Protein AF-A0A7V4FZ27-F1 (afdb_monomer)

Solvent-accessible surface area (backbone atoms only — not comparable to full-atom values): 17231 Å² total; per-residue (Å²): 106,30,67,59,30,55,50,28,47,54,41,48,53,25,54,74,69,66,35,57,71,58,31,54,49,53,51,48,46,44,49,48,61,46,37,53,68,38,50,50,59,62,43,48,68,49,63,71,42,81,90,40,59,72,62,28,51,56,49,53,52,51,50,51,54,52,51,54,51,48,32,56,69,42,27,91,81,41,52,70,64,28,40,61,53,52,71,72,48,92,71,66,92,86,60,66,96,44,67,89,78,42,84,71,75,73,60,51,76,88,47,59,46,67,67,60,52,53,51,47,52,52,53,52,40,43,40,49,44,52,49,48,54,30,59,77,67,67,54,55,84,86,55,45,45,42,35,38,37,32,28,88,50,69,68,60,43,52,49,52,61,74,42,36,71,58,49,33,62,78,54,40,40,65,43,78,46,79,42,65,73,69,82,82,73,92,63,59,66,52,75,49,66,39,81,78,32,39,40,36,41,43,53,79,60,83,77,68,75,62,69,83,71,81,81,77,84,88,85,82,88,81,91,82,87,86,86,86,84,87,90,81,88,81,89,82,85,85,90,80,90,84,84,86,82,84,87,78,86,82,87,81,85,90,82,91,84,90,86,85,87,92,86,81,82,90,79,82,89,83,92,132

Sequence (272 aa):
LSRIQRIAEEMKCALEDFKIAEAAQLVYHFIWNEICDWYIELAKVRLQDPAKAAERWKIQGCLVTALEAAMRFLHPFMPFLTEELWQKLPKPDGAPQSIMITLYPIPDSRYLDDASETSMALVQKVITTIRMLRTEKNVPSIQRPRVILNVTDDYKKTILEGYRSLVVEQAKLGDLVVRRTGEASKEVYVSGLAGDVEVVLILQSPADVGAERTGQGPRVSGQETVQPSVSGARSCSGSGQGPLPSDRAGNGLAEIGTGDQAAGMTMAQLSA

Mean predicted aligned error: 14.31 Å

Structure (mmCIF, N/CA/C/O backbone):
data_AF-A0A7V4FZ27-F1
#
_entry.id   AF-A0A7V4FZ27-F1
#
loop_
_atom_site.group_PDB
_atom_site.id
_atom_site.type_symbol
_atom_site.label_atom_id
_atom_site.label_alt_id
_atom_site.label_comp_id
_atom_site.label_asym_id
_atom_site.label_entity_id
_atom_site.label_seq_id
_atom_site.pdbx_PDB_ins_code
_atom_site.Cartn_x
_atom_site.Cartn_y
_atom_site.Cartn_z
_atom_site.occupancy
_atom_site.B_iso_or_equiv
_atom_site.auth_seq_id
_atom_site.auth_comp_id
_atom_site.auth_asym_id
_atom_site.auth_atom_id
_atom_site.pdbx_PDB_model_num
ATOM 1 N N . LEU A 1 1 ? 3.441 -7.513 -2.506 1.00 94.19 1 LEU A N 1
ATOM 2 C CA . LEU A 1 1 ? 3.917 -8.539 -3.463 1.00 94.19 1 LEU A CA 1
ATOM 3 C C . LEU A 1 1 ? 2.968 -8.661 -4.648 1.00 94.19 1 LEU A C 1
ATOM 5 O O . LEU A 1 1 ? 3.432 -8.392 -5.743 1.00 94.19 1 LEU A O 1
ATOM 9 N N . SER A 1 2 ? 1.673 -8.939 -4.446 1.00 97.31 2 SER A N 1
ATOM 10 C CA . SER A 1 2 ? 0.677 -8.950 -5.540 1.00 97.31 2 SER A CA 1
ATOM 11 C C . SER A 1 2 ? 0.675 -7.667 -6.379 1.00 97.31 2 SER A C 1
ATOM 13 O O . SER A 1 2 ? 0.897 -7.718 -7.585 1.00 97.31 2 SER A O 1
ATOM 15 N N . ARG A 1 3 ? 0.623 -6.498 -5.725 1.00 96.94 3 ARG A N 1
ATOM 16 C CA . ARG A 1 3 ? 0.720 -5.191 -6.398 1.00 96.94 3 ARG A CA 1
ATOM 17 C C . ARG A 1 3 ? 1.959 -5.001 -7.281 1.00 96.94 3 ARG A C 1
ATOM 19 O O . ARG A 1 3 ? 1.838 -4.385 -8.327 1.00 96.94 3 ARG A O 1
ATOM 26 N N . ILE A 1 4 ? 3.113 -5.585 -6.921 1.00 97.56 4 ILE A N 1
ATOM 27 C CA . ILE A 1 4 ? 4.334 -5.548 -7.757 1.00 97.56 4 ILE A CA 1
ATOM 28 C C . ILE A 1 4 ? 4.086 -6.262 -9.091 1.00 97.56 4 ILE A C 1
ATOM 30 O O . ILE A 1 4 ? 4.567 -5.811 -10.122 1.00 97.56 4 ILE A O 1
ATOM 34 N N . GLN A 1 5 ? 3.334 -7.366 -9.075 1.00 97.94 5 GLN A N 1
ATOM 35 C CA . GLN A 1 5 ? 3.019 -8.120 -10.289 1.00 97.94 5 GLN A CA 1
ATOM 36 C C . GLN A 1 5 ? 2.032 -7.358 -11.173 1.00 97.94 5 GLN A C 1
ATOM 38 O O . GLN A 1 5 ? 2.201 -7.334 -12.386 1.00 97.94 5 GLN A O 1
ATOM 43 N N . ARG A 1 6 ? 1.034 -6.702 -10.559 1.00 97.44 6 ARG A N 1
ATOM 44 C CA . ARG A 1 6 ? 0.068 -5.846 -11.262 1.00 97.44 6 ARG A CA 1
ATOM 45 C C . ARG A 1 6 ? 0.774 -4.701 -11.987 1.00 97.44 6 ARG A C 1
ATOM 47 O O . ARG A 1 6 ? 0.642 -4.595 -13.201 1.00 97.44 6 ARG A O 1
ATOM 54 N N . ILE A 1 7 ? 1.617 -3.940 -11.280 1.00 97.44 7 ILE A N 1
ATOM 55 C CA . ILE A 1 7 ? 2.382 -2.871 -11.930 1.00 97.44 7 ILE A CA 1
ATOM 56 C C . ILE A 1 7 ? 3.400 -3.409 -12.941 1.00 97.44 7 ILE A C 1
ATOM 58 O O . ILE A 1 7 ? 3.613 -2.770 -13.961 1.00 97.44 7 ILE A O 1
ATOM 62 N N . ALA A 1 8 ? 4.021 -4.571 -12.714 1.00 97.75 8 ALA A N 1
ATOM 63 C CA . ALA A 1 8 ? 4.939 -5.148 -13.696 1.00 97.75 8 ALA A CA 1
ATOM 64 C C . ALA A 1 8 ? 4.250 -5.387 -15.050 1.00 97.75 8 ALA A C 1
ATOM 66 O O . ALA A 1 8 ? 4.846 -5.103 -16.087 1.00 97.75 8 ALA A O 1
ATOM 67 N N . GLU A 1 9 ? 3.003 -5.866 -15.041 1.00 97.69 9 GLU A N 1
ATOM 68 C CA . GLU A 1 9 ? 2.221 -6.081 -16.264 1.00 97.69 9 GLU A CA 1
ATOM 69 C C . GLU A 1 9 ? 1.826 -4.741 -16.900 1.00 97.69 9 GLU A C 1
ATOM 71 O O . GLU A 1 9 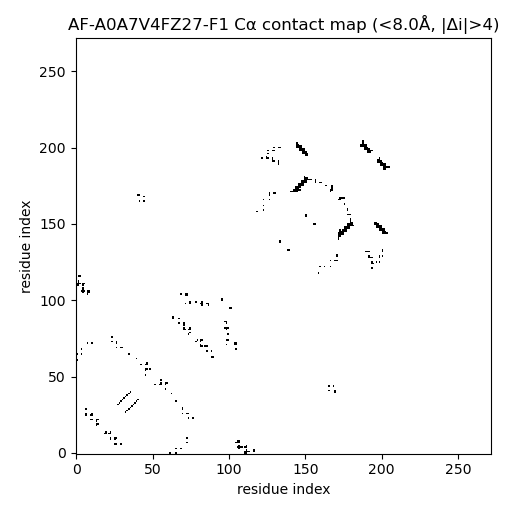? 2.061 -4.534 -18.087 1.00 97.69 9 GLU A O 1
ATOM 76 N N . GLU A 1 10 ? 1.315 -3.794 -16.107 1.00 97.56 10 GLU A N 1
ATOM 77 C CA . GLU A 1 10 ? 0.926 -2.459 -16.587 1.00 97.56 10 GLU A CA 1
ATOM 78 C C . GLU A 1 10 ? 2.119 -1.700 -17.204 1.00 97.56 10 GLU A C 1
ATOM 80 O O . GLU A 1 10 ? 2.015 -1.141 -18.297 1.00 97.56 10 GLU A O 1
ATOM 85 N N . MET A 1 11 ? 3.284 -1.742 -16.547 1.00 97.56 11 MET A N 1
ATOM 86 C CA . MET A 1 11 ? 4.535 -1.157 -17.039 1.00 97.56 11 MET A CA 1
ATOM 87 C C . MET A 1 11 ? 5.000 -1.822 -18.328 1.00 97.56 11 MET A C 1
ATOM 89 O O . MET A 1 11 ? 5.412 -1.126 -19.254 1.00 97.56 11 MET A O 1
ATOM 93 N N . LYS A 1 12 ? 4.941 -3.157 -18.399 1.00 95.94 12 LYS A N 1
ATOM 94 C CA . LYS A 1 12 ? 5.308 -3.906 -19.601 1.00 95.94 12 LYS A CA 1
ATOM 95 C C . LYS A 1 12 ? 4.448 -3.465 -20.785 1.00 95.94 12 LYS A C 1
ATOM 97 O O . LYS A 1 12 ? 5.011 -3.053 -21.793 1.00 95.94 12 LYS A O 1
ATOM 102 N N . CYS A 1 13 ? 3.121 -3.471 -20.644 1.00 97.06 13 CYS A N 1
ATOM 103 C CA . CYS A 1 13 ? 2.213 -3.043 -21.709 1.00 97.06 13 CYS A CA 1
ATOM 104 C C . CYS A 1 13 ? 2.468 -1.589 -22.132 1.00 97.06 13 CYS A C 1
ATOM 106 O O . CYS A 1 13 ? 2.585 -1.303 -23.321 1.00 97.06 13 CYS A O 1
ATOM 108 N N . ALA A 1 14 ? 2.609 -0.666 -21.174 1.00 97.50 14 ALA A N 1
ATOM 109 C CA . ALA A 1 14 ? 2.857 0.741 -21.483 1.00 97.50 14 ALA A CA 1
ATOM 110 C C . ALA A 1 14 ? 4.191 0.955 -22.221 1.00 97.50 14 ALA A C 1
ATOM 112 O O . ALA A 1 14 ? 4.261 1.768 -23.143 1.00 97.50 14 ALA A O 1
ATOM 113 N N . LEU A 1 15 ? 5.248 0.231 -21.844 1.00 96.12 15 LEU A N 1
ATOM 114 C CA . LEU A 1 15 ? 6.554 0.323 -22.501 1.00 96.12 15 LEU A CA 1
ATOM 115 C C . LEU A 1 15 ? 6.562 -0.339 -23.887 1.00 96.12 15 LEU A C 1
ATOM 117 O O . LEU A 1 15 ? 7.150 0.228 -24.806 1.00 96.12 15 LEU A O 1
ATOM 121 N N . GLU A 1 16 ? 5.894 -1.484 -24.057 1.00 96.56 16 GLU A N 1
ATOM 122 C CA . GLU A 1 16 ? 5.729 -2.160 -25.357 1.00 96.56 16 GLU A CA 1
ATOM 123 C C . GLU A 1 16 ? 4.933 -1.297 -26.352 1.00 96.56 16 GLU A C 1
ATOM 125 O O . GLU A 1 16 ? 5.277 -1.238 -27.532 1.00 96.56 16 GLU A O 1
ATOM 130 N N . ASP A 1 17 ? 3.944 -0.544 -25.863 1.00 97.94 17 ASP A N 1
ATOM 131 C CA . ASP A 1 17 ? 3.147 0.406 -26.649 1.00 97.94 17 ASP A CA 1
ATOM 132 C C . ASP A 1 17 ? 3.831 1.777 -26.851 1.00 97.94 17 ASP A C 1
ATOM 134 O O . ASP A 1 17 ? 3.220 2.705 -27.387 1.00 97.94 17 ASP A O 1
ATOM 138 N N . PHE A 1 18 ? 5.079 1.952 -26.399 1.00 97.50 18 PHE A N 1
ATOM 139 C CA . PHE A 1 18 ? 5.811 3.229 -26.415 1.00 97.50 18 PHE A CA 1
ATOM 140 C C . PHE A 1 18 ? 5.116 4.384 -25.659 1.00 97.50 18 PHE A C 1
ATOM 142 O O . PHE A 1 18 ? 5.409 5.563 -25.882 1.00 97.50 18 PHE A O 1
ATOM 149 N N . LYS A 1 19 ? 4.231 4.080 -24.704 1.00 98.00 19 LYS A N 1
ATOM 150 C CA . LYS A 1 19 ? 3.536 5.053 -23.843 1.00 98.00 19 LYS A CA 1
ATOM 151 C C . LYS A 1 19 ? 4.401 5.435 -22.637 1.00 98.00 19 LYS A C 1
ATOM 153 O O . LYS A 1 19 ? 4.052 5.218 -21.480 1.00 98.00 19 LYS A O 1
ATOM 158 N N . ILE A 1 20 ? 5.550 6.055 -22.908 1.00 96.94 20 ILE A N 1
ATOM 159 C CA . ILE A 1 20 ? 6.581 6.372 -21.899 1.00 96.94 20 ILE A CA 1
ATOM 160 C C . ILE A 1 20 ? 6.050 7.273 -20.771 1.00 96.94 20 ILE A C 1
ATOM 162 O O . ILE A 1 20 ? 6.398 7.082 -19.607 1.00 96.94 20 ILE A O 1
ATOM 166 N N . ALA A 1 21 ? 5.183 8.238 -21.096 1.00 97.62 21 ALA A N 1
ATOM 167 C CA . ALA A 1 21 ? 4.579 9.126 -20.101 1.00 97.62 21 ALA A CA 1
ATOM 168 C C . ALA A 1 21 ? 3.634 8.380 -19.144 1.00 97.62 21 ALA A C 1
ATOM 170 O O . ALA A 1 21 ? 3.628 8.664 -17.949 1.00 97.62 21 ALA A O 1
ATOM 171 N N . GLU A 1 22 ? 2.868 7.412 -19.652 1.00 97.88 22 GLU A N 1
ATOM 172 C CA . GLU A 1 22 ? 1.983 6.573 -18.839 1.00 97.88 22 GLU A CA 1
ATOM 173 C C . GLU A 1 22 ? 2.800 5.666 -17.918 1.00 97.88 22 GLU A C 1
ATOM 175 O O . GLU A 1 22 ? 2.571 5.658 -16.712 1.00 97.88 22 GLU A O 1
ATOM 180 N N . ALA A 1 23 ? 3.834 5.007 -18.451 1.00 98.00 23 ALA A N 1
ATOM 181 C CA . ALA A 1 23 ? 4.758 4.199 -17.657 1.00 98.00 23 ALA A CA 1
ATOM 182 C C . ALA A 1 23 ? 5.420 5.012 -16.523 1.00 98.00 23 ALA A C 1
ATOM 184 O O . ALA A 1 23 ? 5.499 4.551 -15.385 1.00 98.00 23 ALA A O 1
ATOM 185 N N . ALA A 1 24 ? 5.836 6.254 -16.795 1.00 97.25 24 ALA A N 1
ATOM 186 C CA . ALA A 1 24 ? 6.390 7.139 -15.770 1.00 97.25 24 ALA A CA 1
ATOM 187 C C . ALA A 1 24 ? 5.372 7.467 -14.657 1.00 97.25 24 ALA A C 1
ATOM 189 O O . ALA A 1 24 ? 5.735 7.501 -13.480 1.00 97.25 24 ALA A O 1
ATOM 190 N N . GLN A 1 25 ? 4.099 7.680 -15.008 1.00 97.75 25 GLN A N 1
ATOM 191 C CA . GLN A 1 25 ? 3.040 7.926 -14.024 1.00 97.75 25 GLN A CA 1
ATOM 192 C C . GLN A 1 25 ? 2.706 6.675 -13.207 1.00 97.75 25 GLN A C 1
ATOM 194 O O . GLN A 1 25 ? 2.544 6.772 -11.992 1.00 97.75 25 GLN A O 1
ATOM 199 N N . LEU A 1 26 ? 2.666 5.496 -13.834 1.00 97.94 26 LEU A N 1
ATOM 200 C CA . LEU A 1 26 ? 2.424 4.225 -13.147 1.00 97.94 26 LEU A CA 1
ATOM 201 C C . LEU A 1 26 ? 3.461 3.977 -12.044 1.00 97.94 26 LEU A C 1
ATOM 203 O O . LEU A 1 26 ? 3.100 3.764 -10.884 1.00 97.94 26 LEU A O 1
ATOM 207 N N . VAL A 1 27 ? 4.756 4.076 -12.371 1.00 97.50 27 VAL A N 1
ATOM 208 C CA . VAL A 1 27 ? 5.821 3.885 -11.372 1.00 97.50 27 VAL A CA 1
ATOM 209 C C . VAL A 1 27 ? 5.811 4.974 -10.298 1.00 97.50 27 VAL A C 1
ATOM 211 O O . VAL A 1 27 ? 6.048 4.672 -9.126 1.00 97.50 27 VAL A O 1
ATOM 214 N N . TYR A 1 28 ? 5.481 6.219 -10.656 1.00 97.00 28 TYR A N 1
ATOM 215 C CA . TYR A 1 28 ? 5.324 7.304 -9.688 1.00 97.00 28 TYR A CA 1
ATOM 216 C C . TYR A 1 28 ? 4.215 6.995 -8.672 1.00 97.00 28 TYR A C 1
ATOM 218 O O . TYR A 1 28 ? 4.462 7.035 -7.464 1.00 97.00 28 TYR A O 1
ATOM 226 N N . HIS A 1 29 ? 3.024 6.622 -9.148 1.00 97.38 29 HIS A N 1
ATOM 227 C CA . HIS A 1 29 ? 1.892 6.267 -8.294 1.00 97.38 29 HIS A CA 1
ATOM 228 C C . HIS A 1 29 ? 2.200 5.067 -7.402 1.00 97.38 29 HIS A C 1
ATOM 230 O O . HIS A 1 29 ? 1.892 5.086 -6.212 1.00 97.38 29 HIS A O 1
ATOM 236 N N . PHE A 1 30 ? 2.872 4.047 -7.926 1.00 97.62 30 PHE A N 1
ATOM 237 C CA . PHE A 1 30 ? 3.246 2.890 -7.123 1.00 97.62 30 PHE A CA 1
ATOM 238 C C . PHE A 1 30 ? 4.244 3.229 -6.012 1.00 97.62 30 PHE A C 1
ATOM 240 O O . PHE A 1 30 ? 4.049 2.833 -4.862 1.00 97.62 30 PHE A O 1
ATOM 247 N N . ILE A 1 31 ? 5.291 4.002 -6.312 1.00 97.06 31 ILE A N 1
ATOM 248 C CA . ILE A 1 31 ? 6.267 4.404 -5.292 1.00 97.06 31 ILE A CA 1
ATOM 249 C C . ILE A 1 31 ? 5.600 5.290 -4.242 1.00 97.06 31 ILE A C 1
ATOM 251 O O . ILE A 1 31 ? 5.728 5.034 -3.045 1.00 97.06 31 ILE A O 1
ATOM 255 N N . TRP A 1 32 ? 4.886 6.326 -4.672 1.00 96.00 32 TRP A N 1
ATOM 256 C CA . TRP A 1 32 ? 4.369 7.326 -3.750 1.00 96.00 32 TRP A CA 1
ATOM 257 C C . TRP A 1 32 ? 3.120 6.839 -3.016 1.00 96.00 32 TRP A C 1
ATOM 259 O O . TRP A 1 32 ? 3.091 6.796 -1.787 1.00 96.00 32 TRP A O 1
ATOM 269 N N . ASN A 1 33 ? 2.103 6.415 -3.763 1.00 95.12 33 ASN A N 1
ATOM 270 C CA . ASN A 1 33 ? 0.793 6.112 -3.204 1.00 95.12 33 ASN A CA 1
ATOM 271 C C . ASN A 1 33 ? 0.682 4.693 -2.658 1.00 95.12 33 ASN A C 1
ATOM 273 O O . ASN A 1 33 ? -0.099 4.487 -1.739 1.00 95.12 33 ASN A O 1
ATOM 277 N N . GLU A 1 34 ? 1.430 3.712 -3.167 1.00 95.44 34 GLU A N 1
ATOM 278 C CA . GLU A 1 34 ? 1.346 2.341 -2.644 1.00 95.44 34 GLU A CA 1
ATOM 279 C C . GLU A 1 34 ? 2.462 2.028 -1.639 1.00 95.44 34 GLU A C 1
ATOM 281 O O . GLU A 1 34 ? 2.185 1.536 -0.538 1.00 95.44 34 GLU A O 1
ATOM 286 N N . ILE A 1 35 ? 3.722 2.325 -1.977 1.00 95.75 35 ILE A N 1
ATOM 287 C CA . ILE A 1 35 ? 4.858 2.022 -1.097 1.00 95.75 35 ILE A CA 1
ATOM 288 C C . ILE A 1 35 ? 4.959 3.034 0.049 1.00 95.75 35 ILE A C 1
ATOM 290 O O . ILE A 1 35 ? 4.937 2.624 1.212 1.00 95.75 35 ILE A O 1
ATOM 294 N N . CYS A 1 36 ? 5.094 4.327 -0.250 1.00 94.25 36 CYS A N 1
ATOM 295 C CA . CYS A 1 36 ? 5.365 5.345 0.767 1.00 94.25 36 CYS A CA 1
ATOM 296 C C . CYS A 1 36 ? 4.151 5.615 1.663 1.00 94.25 36 CYS A C 1
ATOM 298 O O . CYS A 1 36 ? 4.265 5.468 2.880 1.00 94.25 36 CYS A O 1
ATOM 300 N N . ASP A 1 37 ? 2.998 5.953 1.077 1.00 92.94 37 ASP A N 1
ATOM 301 C CA . ASP A 1 37 ? 1.796 6.336 1.836 1.00 92.94 37 ASP A CA 1
ATOM 302 C C . ASP A 1 37 ? 1.221 5.178 2.669 1.00 92.94 37 ASP A C 1
ATOM 304 O O . ASP A 1 37 ? 0.721 5.388 3.779 1.00 92.94 37 ASP A O 1
ATOM 308 N N . TRP A 1 38 ? 1.291 3.949 2.147 1.00 93.50 38 TRP A N 1
ATOM 309 C CA . TRP A 1 38 ? 0.714 2.775 2.799 1.00 93.50 38 TRP A CA 1
ATOM 310 C C . TRP A 1 38 ? 1.771 1.797 3.282 1.00 93.50 38 TRP A C 1
ATOM 312 O O . TRP A 1 38 ? 1.912 1.607 4.487 1.00 93.50 38 TRP A O 1
ATOM 322 N N . TYR A 1 39 ? 2.500 1.132 2.388 1.00 92.88 39 TYR A N 1
ATOM 323 C CA . TYR A 1 39 ? 3.265 -0.052 2.778 1.00 92.88 39 TYR A CA 1
ATOM 324 C C . TYR A 1 39 ? 4.319 0.225 3.864 1.00 92.88 39 TYR A C 1
ATOM 326 O O . TYR A 1 39 ? 4.409 -0.530 4.836 1.00 92.88 39 TYR A O 1
ATOM 334 N N . ILE A 1 40 ? 5.066 1.329 3.755 1.00 92.69 40 ILE A N 1
ATOM 335 C CA . ILE A 1 40 ? 6.053 1.748 4.759 1.00 92.69 40 ILE A CA 1
ATOM 336 C C . ILE A 1 40 ? 5.369 2.122 6.077 1.00 92.69 40 ILE A C 1
ATOM 338 O O . ILE A 1 40 ? 5.803 1.662 7.135 1.00 92.69 40 ILE A O 1
ATOM 342 N N . GLU A 1 41 ? 4.291 2.907 6.042 1.00 89.75 41 GLU A N 1
ATOM 343 C CA . GLU A 1 41 ? 3.557 3.289 7.256 1.00 89.75 41 GLU A CA 1
ATOM 344 C C . GLU A 1 41 ? 2.989 2.069 7.991 1.00 89.75 41 GLU A C 1
ATOM 346 O O . GLU A 1 41 ? 3.090 1.974 9.217 1.00 89.75 41 GLU A O 1
ATOM 351 N N . LEU A 1 42 ? 2.462 1.090 7.252 1.00 87.56 42 LEU A N 1
ATOM 352 C CA . LEU A 1 42 ? 1.988 -0.178 7.806 1.00 87.56 42 LEU A CA 1
ATOM 353 C C . LEU A 1 42 ? 3.138 -1.020 8.376 1.00 87.56 42 LEU A C 1
ATOM 355 O O . LEU A 1 42 ? 2.987 -1.656 9.423 1.00 87.56 42 LEU A O 1
ATOM 359 N N . ALA A 1 43 ? 4.296 -1.015 7.714 1.00 88.94 43 ALA A N 1
ATOM 360 C CA . ALA A 1 43 ? 5.470 -1.751 8.156 1.00 88.94 43 ALA A CA 1
ATOM 361 C C . ALA A 1 43 ? 6.053 -1.201 9.466 1.00 88.94 43 ALA A C 1
ATOM 363 O O . ALA A 1 43 ? 6.482 -1.998 10.303 1.00 88.94 43 ALA A O 1
ATOM 364 N N . LYS A 1 44 ? 6.031 0.123 9.693 1.00 86.75 44 LYS A N 1
ATOM 365 C CA . LYS A 1 44 ? 6.591 0.763 10.904 1.00 86.75 44 LYS A CA 1
ATOM 366 C C . LYS A 1 44 ? 6.096 0.123 12.200 1.00 86.75 44 LYS A C 1
ATOM 368 O O . LYS A 1 44 ? 6.915 -0.184 13.064 1.00 86.75 44 LYS A O 1
ATOM 373 N N . VAL A 1 45 ? 4.791 -0.153 12.295 1.00 81.25 45 VAL A N 1
ATOM 374 C CA . VAL A 1 45 ? 4.156 -0.753 13.485 1.00 81.25 45 VAL A CA 1
ATOM 375 C C . VAL A 1 45 ? 4.831 -2.071 13.869 1.00 81.25 45 VAL A C 1
ATOM 377 O O . VAL A 1 45 ? 5.093 -2.336 15.037 1.00 81.25 45 VAL A O 1
ATOM 380 N N . ARG A 1 46 ? 5.154 -2.900 12.875 1.00 81.75 46 ARG A N 1
ATOM 381 C CA . ARG A 1 46 ? 5.751 -4.222 13.089 1.00 81.75 46 ARG A CA 1
ATOM 382 C C . ARG A 1 46 ? 7.281 -4.180 13.137 1.00 81.75 46 ARG A C 1
ATOM 384 O O . ARG A 1 46 ? 7.895 -5.031 13.773 1.00 81.75 46 ARG A O 1
ATOM 391 N N . LEU A 1 47 ? 7.909 -3.192 12.497 1.00 85.12 47 LEU A N 1
ATOM 392 C CA . LEU A 1 47 ? 9.359 -2.989 12.554 1.00 85.12 47 LEU A CA 1
ATOM 393 C C . LEU A 1 47 ? 9.829 -2.546 13.944 1.00 85.12 47 LEU A C 1
ATOM 395 O O . LEU A 1 47 ? 10.925 -2.927 14.353 1.00 85.12 47 LEU A O 1
ATOM 399 N N . GLN A 1 48 ? 9.002 -1.784 14.662 1.00 82.31 48 GLN A N 1
ATOM 400 C CA . GLN A 1 48 ? 9.327 -1.227 15.975 1.00 82.31 48 GLN A CA 1
ATOM 401 C C . GLN A 1 48 ? 9.140 -2.207 17.142 1.00 82.31 48 GLN A C 1
ATOM 403 O O . GLN A 1 48 ? 9.661 -1.939 18.218 1.00 82.31 48 GLN A O 1
ATOM 408 N N . ASP A 1 49 ? 8.451 -3.338 16.954 1.00 79.12 49 ASP A N 1
ATOM 409 C CA . ASP A 1 49 ? 8.188 -4.300 18.033 1.00 79.12 49 ASP A CA 1
ATOM 410 C C . ASP A 1 49 ? 9.395 -5.238 18.257 1.00 79.12 49 ASP A C 1
ATOM 412 O O . ASP A 1 49 ? 9.631 -6.141 17.440 1.00 79.12 49 ASP A O 1
ATOM 416 N N . PRO A 1 50 ? 10.193 -5.081 19.333 1.00 72.56 50 PRO A N 1
ATOM 417 C CA . PRO A 1 50 ? 11.386 -5.896 19.556 1.00 72.56 50 PRO A CA 1
ATOM 418 C C . PRO A 1 50 ? 11.059 -7.376 19.809 1.00 72.56 50 PRO A C 1
ATOM 420 O O . PRO A 1 50 ? 11.880 -8.232 19.476 1.00 72.56 50 PRO A O 1
ATOM 423 N N . ALA A 1 51 ? 9.857 -7.705 20.296 1.00 76.94 51 ALA A N 1
ATOM 424 C CA . ALA A 1 51 ? 9.467 -9.072 20.641 1.00 76.94 51 ALA A CA 1
ATOM 425 C C . ALA A 1 51 ? 9.198 -9.958 19.410 1.00 76.94 51 ALA A C 1
ATOM 427 O O . ALA A 1 51 ? 9.169 -11.184 19.514 1.00 76.94 51 ALA A O 1
ATOM 428 N N . LYS A 1 52 ? 9.038 -9.358 18.223 1.00 81.00 52 LYS A N 1
ATOM 429 C CA . LYS A 1 52 ? 8.606 -10.050 16.999 1.00 81.00 52 LYS A CA 1
ATOM 430 C C . LYS A 1 52 ? 9.684 -10.132 15.921 1.00 81.00 52 LYS A C 1
ATOM 432 O O . LYS A 1 52 ? 9.465 -9.767 14.766 1.00 81.00 52 LYS A O 1
ATOM 437 N N . ALA A 1 53 ? 10.860 -10.648 16.277 1.00 84.56 53 ALA A N 1
ATOM 438 C CA . ALA A 1 53 ? 11.998 -10.748 15.356 1.00 84.56 53 ALA A CA 1
ATOM 439 C C . ALA A 1 53 ? 11.668 -11.478 14.035 1.00 84.56 53 ALA A C 1
ATOM 441 O O . ALA A 1 53 ? 12.059 -11.016 12.964 1.00 84.56 53 ALA A O 1
ATOM 442 N N . ALA A 1 54 ? 10.891 -12.566 14.086 1.00 86.75 54 ALA A N 1
ATOM 443 C CA . ALA A 1 54 ? 10.500 -13.316 12.891 1.00 86.75 54 ALA A CA 1
ATOM 444 C C . ALA A 1 54 ? 9.538 -12.538 11.970 1.00 86.75 54 ALA A C 1
ATOM 446 O O . ALA A 1 54 ? 9.659 -12.608 10.748 1.00 86.75 54 ALA A O 1
ATOM 447 N N . GLU A 1 55 ? 8.586 -11.782 12.528 1.00 85.88 55 GLU A N 1
ATOM 448 C CA . GLU A 1 55 ? 7.689 -10.935 11.727 1.00 85.88 55 GLU A CA 1
ATOM 449 C C . GLU A 1 55 ? 8.451 -9.757 11.113 1.00 85.88 55 GLU A C 1
ATOM 451 O O . GLU A 1 55 ? 8.250 -9.439 9.939 1.00 85.88 55 GLU A O 1
ATOM 456 N N . ARG A 1 56 ? 9.374 -9.161 11.878 1.00 88.25 56 ARG A N 1
ATOM 457 C CA . ARG A 1 56 ? 10.267 -8.094 11.413 1.00 88.25 56 ARG A CA 1
ATOM 458 C C . ARG A 1 56 ? 11.051 -8.531 10.181 1.00 88.25 56 ARG A C 1
ATOM 460 O O . ARG A 1 56 ? 11.024 -7.827 9.176 1.00 88.25 56 ARG A O 1
ATOM 467 N N . TRP A 1 57 ? 11.669 -9.713 10.234 1.00 89.81 57 TRP A N 1
ATOM 468 C CA . TRP A 1 57 ? 12.427 -10.275 9.115 1.00 89.81 57 TRP A CA 1
ATOM 469 C C . TRP A 1 57 ? 11.573 -10.420 7.851 1.00 89.81 57 TRP A C 1
ATOM 471 O O . TRP A 1 57 ? 11.973 -9.977 6.776 1.00 89.81 57 TRP A O 1
ATOM 481 N N . LYS A 1 58 ? 10.359 -10.976 7.975 1.00 91.44 58 LYS A N 1
ATOM 482 C CA . LYS A 1 58 ? 9.435 -11.138 6.837 1.00 91.44 58 LYS A CA 1
ATOM 483 C C . LYS A 1 58 ? 9.102 -9.801 6.173 1.00 91.44 58 LYS A C 1
ATOM 485 O O . LYS A 1 58 ? 9.061 -9.711 4.949 1.00 91.44 58 LYS A O 1
ATOM 490 N N . ILE A 1 59 ? 8.876 -8.764 6.975 1.00 91.81 59 ILE A N 1
ATOM 491 C CA . ILE A 1 59 ? 8.494 -7.434 6.487 1.00 91.81 59 ILE A CA 1
ATOM 492 C C . ILE A 1 59 ? 9.679 -6.709 5.873 1.00 91.81 59 ILE A C 1
ATOM 494 O O . ILE A 1 59 ? 9.520 -6.093 4.827 1.00 91.81 59 ILE A O 1
ATOM 498 N N . GLN A 1 60 ? 10.861 -6.813 6.480 1.00 92.12 60 GLN A N 1
ATOM 499 C CA . GLN A 1 60 ? 12.095 -6.292 5.897 1.00 92.12 60 GLN A CA 1
ATOM 500 C C . GLN A 1 60 ? 12.367 -6.940 4.541 1.00 92.12 60 GLN A C 1
ATOM 502 O O . GLN A 1 60 ? 12.617 -6.223 3.579 1.00 92.12 60 GLN A O 1
ATOM 507 N N . GLY A 1 61 ? 12.227 -8.266 4.439 1.00 93.56 61 GLY A N 1
ATOM 508 C CA . GLY A 1 61 ? 12.338 -8.976 3.167 1.00 93.56 61 GLY A CA 1
ATOM 509 C C . GLY A 1 61 ? 11.356 -8.439 2.128 1.00 93.56 61 GLY A C 1
ATOM 510 O O . GLY A 1 61 ? 11.769 -8.047 1.043 1.00 93.56 61 GLY A O 1
ATOM 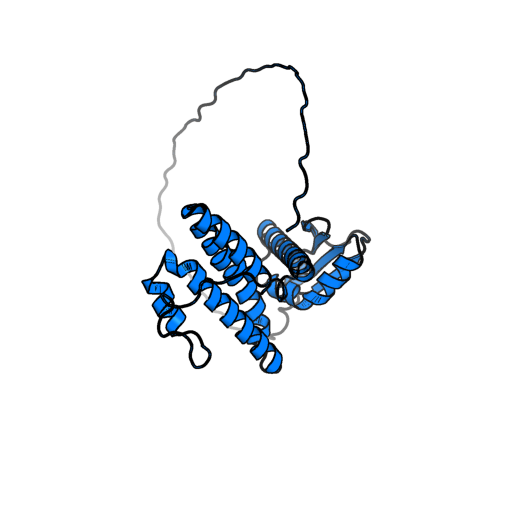511 N N . CYS A 1 62 ? 10.073 -8.318 2.479 1.00 94.12 62 CYS A N 1
ATOM 512 C CA . CYS A 1 62 ? 9.070 -7.792 1.552 1.00 94.12 62 CYS A CA 1
ATOM 513 C C . CYS A 1 62 ? 9.309 -6.319 1.162 1.00 94.12 62 CYS A C 1
ATOM 515 O O . CYS A 1 62 ? 9.074 -5.961 0.010 1.00 94.12 62 CYS A O 1
ATOM 517 N N . LEU A 1 63 ? 9.779 -5.473 2.088 1.00 94.06 63 LEU A N 1
ATOM 518 C CA . LEU A 1 63 ? 10.156 -4.079 1.820 1.00 94.06 63 LEU A CA 1
ATOM 519 C C . LEU A 1 63 ? 11.336 -3.994 0.859 1.00 94.06 63 LEU A C 1
ATOM 521 O O . LEU A 1 63 ? 11.275 -3.233 -0.101 1.00 94.06 63 LEU A O 1
ATOM 525 N N . VAL A 1 64 ? 12.384 -4.786 1.095 1.00 95.00 64 VAL A N 1
ATOM 526 C CA . VAL A 1 64 ? 13.546 -4.851 0.204 1.00 95.00 64 VAL A CA 1
ATOM 527 C C . VAL A 1 64 ? 13.110 -5.322 -1.178 1.00 95.00 64 VAL A C 1
ATOM 529 O O . VAL A 1 64 ? 13.456 -4.673 -2.155 1.00 95.00 64 VAL A O 1
ATOM 532 N N . THR A 1 65 ? 12.284 -6.369 -1.278 1.00 95.19 65 THR A N 1
ATOM 533 C CA . THR A 1 65 ? 11.745 -6.838 -2.565 1.00 95.19 65 THR A CA 1
ATOM 534 C C . THR A 1 65 ? 10.937 -5.758 -3.289 1.00 95.19 65 THR A C 1
ATOM 536 O O . THR A 1 65 ? 11.106 -5.576 -4.491 1.00 95.19 65 THR A O 1
ATOM 539 N N . ALA A 1 66 ? 10.066 -5.031 -2.583 1.00 95.62 66 ALA A N 1
ATOM 540 C CA . ALA A 1 66 ? 9.261 -3.968 -3.186 1.00 95.62 66 ALA A CA 1
ATOM 541 C C . ALA A 1 66 ? 10.115 -2.786 -3.657 1.00 95.62 66 ALA A C 1
ATOM 543 O O . ALA A 1 66 ? 9.916 -2.289 -4.764 1.00 95.62 66 ALA A O 1
ATOM 544 N N . LEU A 1 67 ? 11.079 -2.361 -2.837 1.00 95.69 67 LEU A N 1
ATOM 545 C CA . LEU A 1 67 ? 11.959 -1.242 -3.150 1.00 95.69 67 LEU A CA 1
ATOM 546 C C . LEU A 1 67 ? 12.927 -1.584 -4.288 1.00 95.69 67 LEU A C 1
ATOM 548 O O . LEU A 1 67 ? 13.135 -0.768 -5.177 1.00 95.69 67 LEU A O 1
ATOM 552 N N . GLU A 1 68 ? 13.471 -2.800 -4.303 1.00 96.31 68 GLU A N 1
ATOM 553 C CA . GLU A 1 68 ? 14.332 -3.297 -5.379 1.00 96.31 68 GLU A CA 1
ATOM 554 C C . GLU A 1 68 ? 13.588 -3.312 -6.724 1.00 96.31 68 GLU A C 1
ATOM 556 O O . GLU A 1 68 ? 14.086 -2.755 -7.705 1.00 96.31 68 GLU A O 1
ATOM 561 N N . ALA A 1 69 ? 12.359 -3.844 -6.753 1.00 96.38 69 ALA A N 1
ATOM 562 C CA . ALA A 1 69 ? 11.524 -3.829 -7.951 1.00 96.38 69 ALA A CA 1
ATOM 563 C C . ALA A 1 69 ? 11.190 -2.395 -8.396 1.00 96.38 69 ALA A C 1
ATOM 565 O O . ALA A 1 69 ? 11.299 -2.081 -9.579 1.00 96.38 69 ALA A O 1
ATOM 566 N N . ALA A 1 70 ? 10.855 -1.505 -7.453 1.00 97.19 70 ALA A N 1
ATOM 567 C CA . ALA A 1 70 ? 10.594 -0.094 -7.733 1.00 97.19 70 ALA A CA 1
ATOM 568 C C . ALA A 1 70 ? 11.797 0.620 -8.367 1.00 97.19 70 ALA A C 1
ATOM 570 O O . ALA A 1 70 ? 11.618 1.386 -9.313 1.00 97.19 70 ALA A O 1
ATOM 571 N N . MET A 1 71 ? 13.022 0.348 -7.898 1.00 97.50 71 MET A N 1
ATOM 572 C CA . MET A 1 71 ? 14.232 0.902 -8.517 1.00 97.50 71 MET A CA 1
ATOM 573 C C . MET A 1 71 ? 14.383 0.425 -9.959 1.00 97.50 71 MET A C 1
ATOM 575 O O . MET A 1 71 ? 14.687 1.238 -10.829 1.00 97.50 71 MET A O 1
ATOM 579 N N . ARG A 1 72 ? 14.116 -0.859 -10.235 1.00 97.19 72 ARG A N 1
ATOM 580 C CA . ARG A 1 72 ? 14.183 -1.392 -11.602 1.00 97.19 72 ARG A CA 1
ATOM 581 C C . ARG A 1 72 ? 13.106 -0.804 -12.509 1.00 97.19 72 ARG A C 1
ATOM 583 O O . ARG A 1 72 ? 13.421 -0.445 -13.638 1.00 97.19 72 ARG A O 1
ATOM 590 N N . PHE A 1 73 ? 11.875 -0.632 -12.020 1.00 97.81 73 PHE A N 1
ATOM 591 C CA . PHE A 1 73 ? 10.818 0.037 -12.786 1.00 97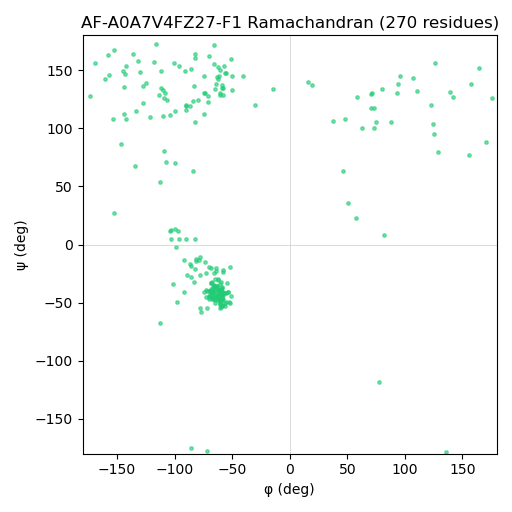.81 73 PHE A CA 1
ATOM 592 C C . PHE A 1 73 ? 11.176 1.482 -13.135 1.00 97.81 73 PHE A C 1
ATOM 594 O O . PHE A 1 73 ? 10.899 1.927 -14.247 1.00 97.81 73 PHE A O 1
ATOM 601 N N . LEU A 1 74 ? 11.794 2.202 -12.195 1.00 97.81 74 LEU A N 1
ATOM 602 C CA . LEU A 1 74 ? 12.111 3.622 -12.325 1.00 97.81 74 LEU A CA 1
ATOM 603 C C . LEU A 1 74 ? 13.405 3.888 -13.119 1.00 97.81 74 LEU A C 1
ATOM 605 O O . LEU A 1 74 ? 13.590 4.988 -13.643 1.00 97.81 74 LEU A O 1
ATOM 609 N N . HIS A 1 75 ? 14.300 2.903 -13.228 1.00 97.88 75 HIS A N 1
ATOM 610 C CA . HIS A 1 75 ? 15.624 3.067 -13.837 1.00 97.88 75 HIS A CA 1
ATOM 611 C C . HIS A 1 75 ? 15.624 3.652 -15.261 1.00 97.88 75 HIS A C 1
ATOM 613 O O . HIS A 1 75 ? 16.434 4.548 -15.504 1.00 97.88 75 HIS A O 1
ATOM 619 N N . PRO A 1 76 ? 14.708 3.264 -16.177 1.00 95.62 76 PRO A N 1
ATOM 620 C CA . PRO A 1 76 ? 14.635 3.864 -17.513 1.00 95.62 76 PRO A CA 1
ATOM 621 C C . PRO A 1 76 ? 14.416 5.386 -17.512 1.00 95.62 76 PRO A C 1
ATOM 623 O O . PRO A 1 76 ? 14.764 6.052 -18.482 1.00 95.62 76 PRO A O 1
ATOM 626 N N . PHE A 1 77 ? 13.854 5.942 -16.433 1.00 96.88 77 PHE A N 1
ATOM 627 C CA . PHE A 1 77 ? 13.547 7.369 -16.303 1.00 96.88 77 PHE A CA 1
ATOM 628 C C . PHE A 1 77 ? 14.578 8.122 -15.452 1.00 96.88 77 PHE A C 1
ATOM 630 O O . PHE A 1 77 ? 14.850 9.294 -15.705 1.00 96.88 77 PHE A O 1
ATOM 637 N N . MET A 1 78 ? 15.146 7.472 -14.429 1.00 97.12 78 MET A N 1
ATOM 638 C CA . MET A 1 78 ? 16.067 8.091 -13.465 1.00 97.12 78 MET A CA 1
ATOM 639 C C . MET A 1 78 ? 17.308 7.220 -13.203 1.00 97.12 78 MET A C 1
ATOM 641 O O . MET A 1 78 ? 17.485 6.715 -12.087 1.00 97.12 78 MET A O 1
ATOM 645 N N . PRO A 1 79 ? 18.199 7.041 -14.191 1.00 97.56 79 PRO A N 1
ATOM 646 C CA . PRO A 1 79 ? 19.227 6.004 -14.142 1.00 97.56 79 PRO A CA 1
ATOM 647 C C . PRO A 1 79 ? 20.266 6.208 -13.032 1.00 97.56 79 PRO A C 1
ATOM 649 O O . PRO A 1 79 ? 20.624 5.260 -12.341 1.00 97.56 79 PRO A O 1
ATOM 652 N N . PHE A 1 80 ? 20.714 7.444 -12.801 1.00 98.00 80 PHE A N 1
ATOM 653 C CA . PHE A 1 80 ? 21.775 7.718 -11.825 1.00 98.00 80 PHE A CA 1
ATOM 654 C C . PHE A 1 80 ? 21.324 7.517 -10.374 1.00 98.00 80 PHE A C 1
ATOM 656 O O . PHE A 1 80 ? 22.026 6.884 -9.589 1.00 98.00 80 PHE A O 1
ATOM 663 N N . LEU A 1 81 ? 20.139 8.028 -10.021 1.00 97.81 81 LEU A N 1
ATOM 664 C CA . LEU A 1 81 ? 19.613 7.916 -8.659 1.00 97.81 81 LEU A CA 1
ATOM 665 C C . LEU A 1 81 ? 19.249 6.468 -8.323 1.00 97.81 81 LEU A C 1
ATOM 667 O O . LEU A 1 81 ? 19.570 5.974 -7.246 1.00 97.81 81 LEU A O 1
ATOM 671 N N . THR A 1 82 ? 18.574 5.785 -9.248 1.00 98.00 82 THR A N 1
ATOM 672 C CA . THR A 1 82 ? 18.163 4.392 -9.038 1.00 98.00 82 THR A CA 1
ATOM 673 C C . THR A 1 82 ? 19.364 3.458 -8.950 1.00 98.00 82 THR A C 1
ATOM 675 O O . THR A 1 82 ? 19.338 2.567 -8.111 1.00 98.00 82 THR A O 1
ATOM 678 N N . GLU A 1 83 ? 20.434 3.690 -9.720 1.00 98.12 83 GLU A N 1
ATOM 679 C CA . GLU A 1 83 ? 21.698 2.956 -9.577 1.00 98.12 83 GLU A CA 1
ATOM 680 C C . GLU A 1 83 ? 22.283 3.144 -8.170 1.00 98.12 83 GLU A C 1
ATOM 682 O O . GLU A 1 83 ? 22.495 2.166 -7.456 1.00 98.12 83 GLU A O 1
ATOM 687 N N . GLU A 1 84 ? 22.470 4.389 -7.718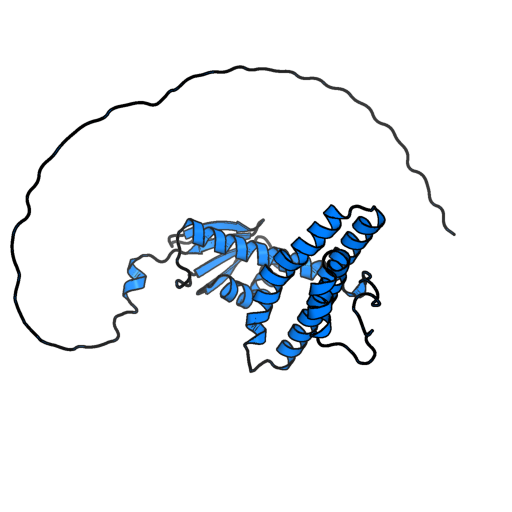 1.00 98.12 84 GLU A N 1
ATOM 688 C CA . GLU A 1 84 ? 23.056 4.666 -6.399 1.00 98.12 84 GLU A CA 1
ATOM 689 C C . GLU A 1 84 ? 22.259 4.014 -5.253 1.00 98.12 84 GLU A C 1
ATOM 691 O O . GLU A 1 84 ? 22.833 3.421 -4.334 1.00 98.12 84 GLU A O 1
ATOM 696 N N . LEU A 1 85 ? 20.927 4.105 -5.304 1.00 97.00 85 LEU A N 1
ATOM 697 C CA . LEU A 1 85 ? 20.050 3.519 -4.292 1.00 97.00 85 LEU A CA 1
ATOM 698 C C . LEU A 1 85 ? 20.045 1.991 -4.362 1.00 97.00 85 LEU A C 1
ATOM 700 O O . LEU A 1 85 ? 20.166 1.334 -3.327 1.00 97.00 85 LEU A O 1
ATOM 704 N N . TRP A 1 86 ? 19.951 1.416 -5.561 1.00 97.12 86 TRP A N 1
ATOM 705 C CA . TRP A 1 86 ? 19.928 -0.032 -5.759 1.00 97.12 86 TRP A CA 1
ATOM 706 C C . TRP A 1 86 ? 21.226 -0.692 -5.296 1.00 97.12 86 TRP A C 1
ATOM 708 O O . TRP A 1 86 ? 21.184 -1.758 -4.678 1.00 97.12 86 TRP A O 1
ATOM 718 N N . GLN A 1 87 ? 22.378 -0.036 -5.475 1.00 95.75 87 GLN A N 1
ATOM 719 C CA . GLN A 1 87 ? 23.660 -0.519 -4.951 1.00 95.75 87 GLN A CA 1
ATOM 720 C C . GLN A 1 87 ? 23.665 -0.662 -3.422 1.00 95.75 87 GLN A C 1
ATOM 722 O O . GLN A 1 87 ? 24.261 -1.609 -2.907 1.00 95.75 87 GLN A O 1
ATOM 727 N N . LYS A 1 88 ? 22.932 0.191 -2.696 1.00 95.94 88 LYS A N 1
ATOM 728 C CA . LYS A 1 88 ? 22.820 0.150 -1.226 1.00 95.94 88 LYS A CA 1
ATOM 729 C C . LYS A 1 88 ? 21.802 -0.872 -0.706 1.00 95.94 88 LYS A C 1
ATOM 731 O O . LYS A 1 88 ? 21.785 -1.143 0.494 1.00 95.94 88 LYS A O 1
ATOM 736 N N . LEU A 1 89 ? 20.951 -1.434 -1.567 1.00 94.94 89 LEU A N 1
ATOM 737 C CA . LEU A 1 89 ? 19.984 -2.452 -1.153 1.00 94.94 89 LEU A CA 1
ATOM 738 C C . LEU A 1 89 ? 20.665 -3.806 -0.895 1.00 94.94 89 LEU A C 1
ATOM 740 O O . LEU A 1 89 ? 21.593 -4.167 -1.632 1.00 94.94 89 LEU A O 1
ATOM 744 N N . PRO A 1 90 ? 20.188 -4.587 0.097 1.00 92.81 90 PRO A N 1
ATOM 745 C CA . PRO A 1 90 ? 20.592 -5.977 0.261 1.00 92.81 90 PRO A CA 1
ATOM 746 C C . PRO A 1 90 ? 20.272 -6.773 -1.005 1.00 92.81 90 PRO A C 1
ATOM 748 O O . PRO A 1 90 ? 19.146 -6.728 -1.500 1.00 92.81 90 PRO A O 1
ATOM 751 N N . LYS A 1 91 ? 21.261 -7.501 -1.521 1.00 88.56 91 LYS A N 1
ATOM 752 C CA . LYS A 1 91 ? 21.155 -8.297 -2.748 1.00 88.56 91 LYS A CA 1
ATOM 753 C C . LYS A 1 91 ? 21.674 -9.714 -2.493 1.00 88.56 91 LYS A C 1
ATOM 755 O O . LYS A 1 91 ? 22.553 -9.873 -1.646 1.00 88.56 91 LYS A O 1
ATOM 760 N N . PRO A 1 92 ? 21.130 -10.734 -3.179 1.00 87.31 92 PRO A N 1
ATOM 761 C CA . PRO A 1 92 ? 21.677 -12.081 -3.110 1.00 87.31 92 PRO A CA 1
ATOM 762 C C . PRO A 1 92 ? 23.079 -12.127 -3.727 1.00 87.31 92 PRO A C 1
ATOM 764 O O . PRO A 1 92 ? 23.414 -11.322 -4.602 1.00 87.31 92 PRO A O 1
ATOM 767 N N . ASP A 1 93 ? 23.874 -13.105 -3.302 1.00 88.44 93 ASP A N 1
ATOM 768 C CA . ASP A 1 93 ? 25.180 -13.364 -3.899 1.00 88.44 93 ASP A CA 1
ATOM 769 C C . ASP A 1 93 ? 25.033 -13.654 -5.399 1.00 88.44 93 ASP A C 1
ATOM 771 O O . ASP A 1 93 ? 24.147 -14.396 -5.827 1.00 88.44 93 ASP A O 1
ATOM 775 N N . GLY A 1 94 ? 25.898 -13.042 -6.210 1.00 88.06 94 GLY A N 1
ATOM 776 C CA . GLY A 1 94 ? 25.856 -13.172 -7.669 1.00 88.06 94 GLY A CA 1
ATOM 777 C C . GLY A 1 94 ? 24.848 -12.261 -8.378 1.00 88.06 94 GLY A C 1
ATOM 778 O O . GLY A 1 94 ? 24.668 -12.403 -9.587 1.00 88.06 94 GLY A O 1
ATOM 779 N N . ALA A 1 95 ? 24.210 -11.316 -7.676 1.00 89.69 95 ALA A N 1
ATOM 780 C CA . ALA A 1 95 ? 23.442 -10.258 -8.333 1.00 89.69 95 ALA A CA 1
ATOM 781 C C . ALA A 1 95 ? 24.318 -9.468 -9.336 1.00 89.69 95 ALA A C 1
ATOM 783 O O . ALA A 1 95 ? 25.521 -9.306 -9.096 1.00 89.69 95 ALA A O 1
ATOM 784 N N . PRO A 1 96 ? 23.746 -8.960 -10.447 1.00 94.00 96 PRO A N 1
ATOM 785 C CA . PRO A 1 96 ? 24.505 -8.180 -11.422 1.00 94.00 96 PRO A CA 1
ATOM 786 C C . PRO A 1 96 ? 25.185 -6.956 -10.796 1.00 94.00 96 PRO A C 1
ATOM 788 O O . PRO A 1 96 ? 24.717 -6.403 -9.804 1.00 94.00 96 PRO A O 1
ATOM 791 N N . GLN A 1 97 ? 26.287 -6.499 -11.394 1.00 94.19 97 GLN A N 1
ATOM 792 C CA . GLN A 1 97 ? 27.058 -5.369 -10.856 1.00 94.19 97 GLN A CA 1
ATOM 793 C C . GLN A 1 97 ? 26.344 -4.019 -10.975 1.00 94.19 97 GLN A C 1
ATOM 795 O O . GLN A 1 97 ? 26.714 -3.087 -10.272 1.00 94.19 97 GLN A O 1
ATOM 800 N N . SER A 1 98 ? 25.353 -3.902 -11.858 1.00 96.75 98 SER A N 1
ATOM 801 C CA . SER A 1 98 ? 24.592 -2.675 -12.093 1.00 96.75 98 SER A CA 1
ATOM 802 C C . SER A 1 98 ? 23.132 -3.013 -12.360 1.00 96.75 98 SER A C 1
ATOM 804 O O . SER A 1 98 ? 22.812 -4.037 -12.980 1.00 96.75 98 SER A O 1
ATOM 806 N N . ILE A 1 99 ? 22.241 -2.126 -11.920 1.00 97.12 99 ILE A N 1
ATOM 807 C CA . ILE A 1 99 ? 20.808 -2.259 -12.185 1.00 97.12 99 ILE A CA 1
ATOM 808 C C . ILE A 1 99 ? 20.510 -2.215 -13.696 1.00 97.12 99 ILE A C 1
ATOM 810 O O . ILE A 1 99 ? 19.597 -2.897 -14.155 1.00 97.12 99 ILE A O 1
ATOM 814 N N . MET A 1 100 ? 21.335 -1.511 -14.483 1.00 96.81 100 MET A N 1
ATOM 815 C CA . MET A 1 100 ? 21.197 -1.371 -15.939 1.00 96.81 100 MET A CA 1
ATOM 816 C C . MET A 1 100 ? 21.312 -2.706 -16.691 1.00 96.81 100 MET A C 1
ATOM 818 O O . MET A 1 100 ? 20.702 -2.880 -17.741 1.00 96.81 100 MET A O 1
ATOM 822 N N . ILE A 1 101 ? 22.088 -3.655 -16.159 1.00 95.88 101 ILE A N 1
ATOM 823 C CA . ILE A 1 101 ? 22.290 -4.995 -16.744 1.00 95.88 101 ILE A CA 1
ATOM 824 C C . ILE A 1 101 ? 21.485 -6.082 -16.015 1.00 95.88 101 ILE A C 1
ATOM 826 O O . ILE A 1 101 ? 21.729 -7.275 -16.195 1.00 95.88 101 ILE A O 1
ATOM 830 N N . THR A 1 102 ? 20.544 -5.680 -15.162 1.00 94.94 102 THR A N 1
ATOM 831 C CA . THR A 1 102 ? 19.649 -6.593 -14.447 1.00 94.94 102 THR A CA 1
ATOM 832 C C . THR A 1 102 ? 18.371 -6.821 -15.253 1.00 94.94 102 THR A C 1
ATOM 834 O O . THR A 1 102 ? 17.909 -5.941 -15.975 1.00 94.94 102 THR A O 1
ATOM 837 N N . LEU A 1 103 ? 17.769 -8.007 -15.121 1.00 93.44 103 LEU A N 1
ATOM 838 C CA . LEU A 1 103 ? 16.483 -8.300 -15.753 1.00 93.44 103 LEU A CA 1
ATOM 839 C C . LEU A 1 103 ? 15.397 -7.344 -15.247 1.00 93.44 103 LEU A C 1
ATOM 841 O O . LEU A 1 103 ? 15.199 -7.178 -14.036 1.00 93.44 103 LEU A O 1
ATOM 845 N N . TYR A 1 104 ? 14.659 -6.755 -16.186 1.00 94.81 104 TYR A N 1
ATOM 846 C CA . TYR A 1 104 ? 13.476 -5.965 -15.868 1.00 94.81 104 TYR A CA 1
ATOM 847 C C . TYR A 1 104 ? 12.425 -6.847 -15.166 1.00 94.81 104 TYR A C 1
ATOM 849 O O . TYR A 1 104 ? 12.367 -8.047 -15.454 1.00 94.81 104 TYR A O 1
ATOM 857 N N . PRO A 1 105 ? 11.633 -6.330 -14.206 1.00 94.94 105 PRO A N 1
ATOM 858 C CA . PRO A 1 105 ? 10.668 -7.157 -13.490 1.00 94.94 105 PRO A CA 1
ATOM 859 C C . PRO A 1 105 ? 9.638 -7.775 -14.443 1.00 94.94 105 PRO A C 1
ATOM 861 O O . PRO A 1 105 ? 9.015 -7.070 -15.232 1.00 94.94 105 PRO A O 1
ATOM 864 N N . ILE A 1 106 ? 9.461 -9.094 -14.340 1.00 93.75 106 ILE A N 1
ATOM 865 C CA . ILE A 1 106 ? 8.471 -9.862 -15.102 1.00 93.75 106 ILE A CA 1
ATOM 866 C C . ILE A 1 106 ? 7.381 -10.320 -14.123 1.00 93.75 106 ILE A C 1
ATOM 868 O O . ILE A 1 106 ? 7.733 -10.838 -13.057 1.00 93.75 106 ILE A O 1
ATOM 872 N N . PRO A 1 107 ? 6.090 -10.153 -14.458 1.00 94.81 107 PRO A N 1
ATOM 873 C CA . PRO A 1 107 ? 4.986 -10.603 -13.618 1.00 94.81 107 PRO A CA 1
ATOM 874 C C . PRO A 1 107 ? 5.027 -12.107 -13.355 1.00 94.81 107 PRO A C 1
ATOM 876 O O . PRO A 1 107 ? 5.181 -12.921 -14.265 1.00 94.81 107 PRO A O 1
ATOM 879 N N . ASP A 1 108 ? 4.820 -12.479 -12.099 1.00 94.94 108 ASP A N 1
ATOM 880 C CA . ASP A 1 108 ? 4.723 -13.858 -11.645 1.00 94.94 108 ASP A CA 1
ATOM 881 C C . ASP A 1 108 ? 3.369 -14.092 -10.972 1.00 94.94 108 ASP A C 1
ATOM 883 O O . ASP A 1 108 ? 3.098 -13.620 -9.862 1.00 94.94 108 ASP A O 1
ATOM 887 N N . SER A 1 109 ? 2.522 -14.863 -11.655 1.00 94.62 109 SER A N 1
ATOM 888 C CA . SER A 1 109 ? 1.155 -15.173 -11.227 1.00 94.62 109 SER A CA 1
ATOM 889 C C . SER A 1 109 ? 1.072 -15.838 -9.851 1.00 94.62 109 SER A C 1
ATOM 891 O O . SER A 1 109 ? 0.050 -15.708 -9.184 1.00 94.62 109 SER A O 1
ATOM 893 N N . ARG A 1 110 ? 2.147 -16.478 -9.370 1.00 96.56 110 ARG A N 1
ATOM 894 C CA . ARG A 1 110 ? 2.193 -17.103 -8.035 1.00 96.56 110 ARG A CA 1
ATOM 895 C C . ARG A 1 110 ? 2.067 -16.100 -6.893 1.00 96.56 110 ARG A C 1
ATOM 897 O O . ARG A 1 110 ? 1.723 -16.490 -5.782 1.00 96.56 110 ARG A O 1
ATOM 904 N N . TYR A 1 111 ? 2.387 -14.832 -7.147 1.00 95.94 111 TYR A N 1
ATOM 905 C CA . TYR A 1 111 ? 2.287 -13.765 -6.154 1.00 95.94 111 TYR A CA 1
ATOM 906 C C . TYR A 1 111 ? 1.010 -12.935 -6.289 1.00 95.94 111 TYR A C 1
ATOM 908 O O . TYR A 1 111 ? 0.826 -12.029 -5.473 1.00 95.94 111 TYR A O 1
ATOM 916 N N . LEU A 1 112 ? 0.159 -13.215 -7.285 1.00 97.25 112 LEU A N 1
ATOM 917 C CA . LEU A 1 112 ? -1.144 -12.570 -7.413 1.00 97.25 112 LEU A CA 1
ATOM 918 C C . LEU A 1 112 ? -2.085 -13.070 -6.315 1.00 97.25 112 LEU A C 1
ATOM 920 O O . LEU A 1 112 ? -2.261 -14.271 -6.126 1.00 97.25 112 LEU A O 1
ATOM 924 N N . ASP A 1 113 ? -2.680 -12.129 -5.589 1.00 97.62 113 ASP A N 1
ATOM 925 C CA . ASP A 1 113 ? -3.572 -12.395 -4.465 1.00 97.62 113 ASP A CA 1
ATOM 926 C C . ASP A 1 113 ? -4.668 -11.322 -4.394 1.00 97.62 113 ASP A C 1
ATOM 928 O O . ASP A 1 113 ? -4.559 -10.310 -3.691 1.00 97.62 113 ASP A O 1
ATOM 932 N N . ASP A 1 114 ? -5.745 -11.565 -5.140 1.00 96.75 114 ASP A N 1
ATOM 933 C CA . ASP A 1 114 ? -6.899 -10.665 -5.234 1.00 96.75 114 ASP A CA 1
ATOM 934 C C . ASP A 1 114 ? -7.641 -10.518 -3.902 1.00 96.75 114 ASP A C 1
ATOM 936 O O . ASP A 1 114 ? -8.212 -9.462 -3.611 1.00 96.75 114 ASP A O 1
ATOM 940 N N . ALA A 1 115 ? -7.611 -11.555 -3.060 1.00 95.00 115 ALA A N 1
ATOM 941 C CA . ALA A 1 115 ? -8.246 -11.524 -1.750 1.00 95.00 115 ALA A CA 1
ATOM 942 C C . ALA A 1 115 ? -7.510 -10.561 -0.809 1.00 95.00 115 ALA A C 1
ATOM 944 O O . ALA A 1 115 ? -8.151 -9.752 -0.127 1.00 95.00 115 ALA A O 1
ATOM 945 N N . SER A 1 116 ? -6.174 -10.595 -0.804 1.00 94.38 116 SER A N 1
ATOM 946 C CA . SER A 1 116 ? -5.354 -9.644 -0.050 1.00 94.38 116 SER A CA 1
ATOM 947 C C . SER A 1 116 ? -5.492 -8.217 -0.579 1.00 94.38 116 SER A C 1
ATOM 949 O O . SER A 1 116 ? -5.602 -7.290 0.224 1.00 94.38 116 SER A O 1
ATOM 951 N N . GLU A 1 117 ? -5.521 -8.021 -1.903 1.00 95.56 117 GLU A N 1
ATOM 952 C CA . GLU A 1 117 ? -5.734 -6.693 -2.498 1.00 95.56 117 GLU A CA 1
ATOM 953 C C . GLU A 1 117 ? -7.101 -6.117 -2.109 1.00 95.56 117 GLU A C 1
ATOM 955 O O . GLU A 1 117 ? -7.176 -4.992 -1.616 1.00 95.56 117 GLU A O 1
ATOM 960 N N . THR A 1 118 ? -8.167 -6.913 -2.221 1.00 95.25 118 THR A N 1
ATOM 961 C CA . THR A 1 118 ? -9.530 -6.507 -1.839 1.00 95.25 118 THR A CA 1
ATOM 962 C C . THR A 1 118 ? -9.626 -6.180 -0.349 1.00 95.25 118 THR A C 1
ATOM 964 O O . THR A 1 118 ? -10.183 -5.150 0.040 1.00 95.25 118 THR A O 1
ATOM 967 N N . SER A 1 119 ? -9.041 -7.031 0.500 1.00 95.38 119 SER A N 1
ATOM 968 C CA . SER A 1 119 ? -9.026 -6.827 1.952 1.00 95.38 119 SER A CA 1
ATOM 969 C C . SER A 1 119 ? -8.281 -5.548 2.329 1.00 95.38 119 SER A C 1
ATOM 971 O O . SER A 1 119 ? -8.771 -4.756 3.136 1.00 95.38 119 SER A O 1
ATOM 973 N N . MET A 1 120 ? -7.115 -5.313 1.722 1.00 95.06 120 MET A N 1
ATOM 974 C CA . MET A 1 120 ? -6.322 -4.118 1.988 1.00 95.06 120 MET A CA 1
ATOM 975 C C . MET A 1 120 ? -7.013 -2.856 1.466 1.00 95.06 120 MET A C 1
ATOM 977 O O . MET A 1 120 ? -7.046 -1.860 2.182 1.00 95.06 120 MET A O 1
ATOM 981 N N . ALA A 1 121 ? -7.632 -2.898 0.284 1.00 95.62 121 ALA A N 1
ATOM 982 C CA . ALA A 1 121 ? -8.387 -1.772 -0.265 1.00 95.62 121 ALA A CA 1
ATOM 983 C C . ALA A 1 121 ? -9.537 -1.347 0.665 1.00 95.62 121 ALA A C 1
ATOM 985 O O . ALA A 1 121 ? -9.740 -0.153 0.899 1.00 95.62 121 ALA A O 1
ATOM 986 N N . LEU A 1 122 ? -10.252 -2.309 1.263 1.00 96.25 122 LEU A N 1
ATOM 987 C CA . LEU A 1 122 ? -11.280 -2.026 2.267 1.00 96.25 122 LEU A CA 1
ATOM 988 C C . LEU A 1 122 ? -10.692 -1.324 3.500 1.00 96.25 122 LEU A C 1
ATOM 990 O O . LEU A 1 122 ? -11.209 -0.294 3.936 1.00 96.25 122 LEU A O 1
ATOM 994 N N . VAL A 1 123 ? -9.598 -1.859 4.048 1.00 95.88 123 VAL A N 1
ATOM 995 C CA . VAL A 1 123 ? -8.916 -1.294 5.224 1.00 95.88 123 VAL A CA 1
ATOM 996 C C . VAL A 1 123 ? -8.418 0.126 4.946 1.00 95.88 123 VAL A C 1
ATOM 998 O O . VAL A 1 123 ? -8.647 1.028 5.754 1.00 95.88 123 VAL A O 1
ATOM 1001 N N . GLN A 1 124 ? -7.790 0.348 3.791 1.00 95.75 124 GLN A N 1
ATOM 1002 C CA . GLN A 1 124 ? -7.320 1.662 3.359 1.00 95.75 124 GLN A CA 1
ATOM 1003 C C . GLN A 1 124 ? -8.475 2.656 3.253 1.00 95.75 124 GLN A C 1
ATOM 1005 O O . GLN A 1 124 ? -8.386 3.764 3.781 1.00 95.75 124 GLN A O 1
ATOM 1010 N N . LYS A 1 125 ? -9.590 2.247 2.636 1.00 96.75 125 LYS A N 1
ATOM 1011 C CA . LYS A 1 125 ? -10.782 3.088 2.497 1.00 96.75 125 LYS A CA 1
ATOM 1012 C C . LYS A 1 125 ? -11.350 3.488 3.856 1.00 96.75 125 LYS A C 1
ATOM 1014 O O . LYS A 1 125 ? -11.613 4.666 4.072 1.00 96.75 125 LYS A O 1
ATOM 1019 N N . VAL A 1 126 ? -11.459 2.544 4.793 1.00 97.38 126 VAL A N 1
ATOM 1020 C CA . VAL A 1 126 ? -11.899 2.822 6.170 1.00 97.38 126 VAL A CA 1
ATOM 1021 C C . VAL A 1 126 ? -10.967 3.819 6.862 1.00 97.38 126 VAL A C 1
ATOM 1023 O O . VAL A 1 126 ? -11.443 4.810 7.414 1.00 97.38 126 VAL A O 1
ATOM 1026 N N . ILE A 1 127 ? -9.649 3.609 6.810 1.00 96.06 127 ILE A N 1
ATOM 1027 C CA . ILE A 1 127 ? -8.671 4.515 7.437 1.00 96.06 127 ILE A CA 1
ATOM 1028 C C . ILE A 1 127 ? -8.767 5.922 6.837 1.00 96.06 127 ILE A C 1
ATOM 1030 O O . ILE A 1 127 ? -8.782 6.904 7.582 1.00 96.06 127 ILE A O 1
ATOM 1034 N N . THR A 1 128 ? -8.865 6.030 5.512 1.00 96.31 128 THR A N 1
ATOM 1035 C CA . THR A 1 128 ? -9.006 7.313 4.814 1.00 96.31 128 THR A CA 1
ATOM 1036 C C . THR A 1 128 ? -10.295 8.024 5.214 1.00 96.31 128 THR A C 1
ATOM 1038 O O . THR A 1 128 ? -10.241 9.201 5.565 1.00 96.31 128 THR A O 1
ATOM 1041 N N . THR A 1 129 ? -11.431 7.319 5.261 1.00 97.56 129 THR A N 1
ATOM 1042 C CA . THR A 1 129 ? -12.706 7.890 5.720 1.00 97.56 129 THR A CA 1
ATOM 1043 C C . THR A 1 129 ? -12.605 8.379 7.165 1.00 97.56 129 THR A C 1
ATOM 1045 O O . THR A 1 129 ? -13.018 9.497 7.458 1.00 97.56 129 THR A O 1
ATOM 1048 N N . ILE A 1 130 ? -11.991 7.612 8.072 1.00 96.12 130 ILE A N 1
ATOM 1049 C CA . ILE A 1 130 ? -11.795 8.046 9.464 1.00 96.12 130 ILE A CA 1
ATOM 1050 C C . ILE A 1 130 ? -10.931 9.313 9.532 1.00 96.12 130 ILE A C 1
ATOM 1052 O O . ILE A 1 130 ? -11.289 10.269 10.221 1.00 96.12 130 ILE A O 1
ATOM 1056 N N . ARG A 1 131 ? -9.796 9.346 8.818 1.00 94.69 131 ARG A N 1
ATOM 1057 C CA . ARG A 1 131 ? -8.898 10.514 8.777 1.00 94.69 131 ARG A CA 1
ATOM 1058 C C . ARG A 1 131 ? -9.611 11.747 8.218 1.00 94.69 131 ARG A C 1
ATOM 1060 O O . ARG A 1 131 ? -9.475 12.825 8.787 1.00 94.69 131 ARG A O 1
ATOM 1067 N N . MET A 1 132 ? -10.414 11.575 7.170 1.00 95.81 132 MET A N 1
ATOM 1068 C CA . MET A 1 132 ? -11.235 12.635 6.584 1.00 95.81 132 MET A CA 1
ATOM 1069 C C . MET A 1 132 ? -12.241 13.199 7.595 1.00 95.81 132 MET A C 1
ATOM 1071 O O . MET A 1 132 ? -12.254 14.407 7.817 1.00 95.81 132 MET A O 1
ATOM 1075 N N . LEU A 1 133 ? -13.028 12.341 8.258 1.00 95.12 133 LEU A N 1
ATOM 1076 C CA . LEU A 1 133 ? -14.021 12.767 9.256 1.00 95.12 133 LEU A CA 1
ATOM 1077 C C . LEU A 1 133 ? -13.375 13.528 10.418 1.00 95.12 133 LEU A C 1
ATOM 1079 O O . LEU A 1 133 ? -13.917 14.521 10.904 1.00 95.12 133 LEU A O 1
ATOM 1083 N N . ARG A 1 134 ? -12.186 13.097 10.851 1.00 93.50 134 ARG A N 1
ATOM 1084 C CA . ARG A 1 134 ? -11.417 13.812 11.875 1.00 93.50 134 ARG A CA 1
ATOM 1085 C C . ARG A 1 134 ? -11.024 15.210 11.422 1.00 93.50 134 ARG A C 1
ATOM 1087 O O . ARG A 1 134 ? -11.189 16.145 12.200 1.00 93.50 134 ARG A O 1
ATOM 1094 N N . THR A 1 135 ? -10.516 15.352 10.199 1.00 93.44 135 THR A N 1
ATOM 1095 C CA . THR A 1 135 ? -10.147 16.659 9.643 1.00 93.44 135 THR A CA 1
ATOM 1096 C C . THR A 1 135 ? -11.371 17.560 9.515 1.00 93.44 135 THR A C 1
ATOM 1098 O O . THR A 1 135 ? -11.329 18.701 9.962 1.00 93.44 135 THR A O 1
ATOM 1101 N N . GLU A 1 136 ? -12.487 17.042 8.999 1.00 93.19 136 GLU A N 1
ATOM 1102 C CA . GLU A 1 136 ? -13.736 17.801 8.849 1.00 93.19 136 GLU A CA 1
ATOM 1103 C C . GLU A 1 136 ? -14.258 18.337 10.193 1.00 93.19 136 GLU A C 1
ATOM 1105 O O . GLU A 1 136 ? -14.787 19.446 10.275 1.00 93.19 136 GLU A O 1
ATOM 1110 N N . LYS A 1 137 ? -14.089 17.561 11.268 1.00 91.94 137 LYS A N 1
ATOM 1111 C CA . LYS A 1 137 ? -14.519 17.933 12.624 1.00 91.94 137 LYS A CA 1
ATOM 1112 C C . LYS A 1 137 ? -13.403 18.520 13.484 1.00 91.94 137 LYS A C 1
ATOM 1114 O O . LYS A 1 137 ? -13.599 18.686 14.683 1.00 91.94 137 LYS A O 1
ATOM 1119 N N . ASN A 1 138 ? -12.260 18.859 12.884 1.00 90.81 138 ASN A N 1
ATOM 1120 C CA . ASN A 1 138 ? -11.095 19.439 13.556 1.00 90.81 138 ASN A CA 1
ATOM 1121 C C . ASN A 1 138 ? -10.638 18.652 14.801 1.00 90.81 138 ASN A C 1
ATOM 1123 O O . ASN A 1 138 ? -10.191 19.241 15.784 1.00 90.81 138 ASN A O 1
ATOM 1127 N N . VAL A 1 139 ? -10.741 17.319 14.770 1.00 89.31 139 VAL A N 1
ATOM 1128 C CA . VAL A 1 139 ? -10.324 16.441 15.873 1.00 89.31 139 VAL A CA 1
ATOM 1129 C C . VAL A 1 139 ? -8.793 16.357 15.903 1.00 89.31 139 VAL A C 1
ATOM 1131 O O . VAL A 1 139 ? -8.204 15.747 14.999 1.00 89.31 139 VAL A O 1
ATOM 1134 N N . PRO A 1 140 ? -8.117 16.901 16.934 1.00 87.88 140 PRO A N 1
ATOM 1135 C CA . PRO A 1 140 ? -6.658 16.946 16.985 1.00 87.88 140 PRO A CA 1
ATOM 1136 C C . PRO A 1 140 ? -6.034 15.550 16.957 1.00 87.88 140 PRO A C 1
ATOM 1138 O O . PRO A 1 140 ? -6.599 14.594 17.486 1.00 87.88 140 PRO A O 1
ATOM 1141 N N . SER A 1 141 ? -4.824 15.416 16.407 1.00 83.94 141 SER A N 1
ATOM 1142 C CA . SER A 1 141 ? -4.148 14.113 16.280 1.00 83.94 141 SER A CA 1
ATOM 1143 C C . SER A 1 141 ? -3.802 13.441 17.612 1.00 83.94 141 SER A C 1
ATOM 1145 O O . SER A 1 141 ? -3.534 12.242 17.625 1.00 83.94 141 SER A O 1
ATOM 1147 N N . ILE A 1 142 ? -3.745 14.215 18.701 1.00 89.12 142 ILE A N 1
ATOM 1148 C CA . ILE A 1 142 ? -3.486 13.713 20.056 1.00 89.12 142 ILE A CA 1
ATOM 1149 C C . ILE A 1 142 ? -4.724 13.059 20.673 1.00 89.12 142 ILE A C 1
ATOM 1151 O O . ILE A 1 142 ? -4.594 12.160 21.499 1.00 89.12 142 ILE A O 1
ATOM 1155 N N . GLN A 1 143 ? -5.919 13.468 20.240 1.00 90.31 143 GLN A N 1
ATOM 1156 C CA . GLN A 1 143 ? -7.157 12.848 20.676 1.00 90.31 143 GLN A CA 1
ATOM 1157 C C . GLN A 1 143 ? -7.302 11.490 19.987 1.00 90.31 143 GLN A C 1
ATOM 1159 O O . GLN A 1 143 ? -7.150 11.374 18.764 1.00 90.31 143 GLN A O 1
ATOM 1164 N N . ARG A 1 144 ? -7.593 10.465 20.789 1.00 93.12 144 ARG A N 1
ATOM 1165 C CA . ARG A 1 144 ? -7.809 9.084 20.355 1.00 93.12 144 ARG A CA 1
ATOM 1166 C C . ARG A 1 144 ? -9.300 8.734 20.494 1.00 93.12 144 ARG A C 1
ATOM 1168 O O . ARG A 1 144 ? -9.687 8.147 21.500 1.00 93.12 144 ARG A O 1
ATOM 1175 N N . PRO A 1 145 ? -10.156 9.132 19.531 1.00 93.00 145 PRO A N 1
ATOM 1176 C CA . PRO A 1 145 ? -11.597 8.923 19.627 1.00 93.00 145 PRO A CA 1
ATOM 1177 C C . PRO A 1 145 ? -11.967 7.444 19.493 1.00 93.00 145 PRO A C 1
ATOM 1179 O O . PRO A 1 145 ? -11.195 6.628 18.974 1.00 93.00 145 PRO A O 1
ATOM 1182 N N . ARG A 1 146 ? -13.184 7.120 19.927 1.00 94.31 146 ARG A N 1
ATOM 1183 C CA . ARG A 1 146 ? -13.820 5.830 19.669 1.00 94.31 146 ARG A CA 1
ATOM 1184 C C . ARG A 1 146 ? -14.480 5.841 18.294 1.00 94.31 146 ARG A C 1
ATOM 1186 O O . ARG A 1 146 ? -15.146 6.810 17.929 1.00 94.31 146 ARG A O 1
ATOM 1193 N N . VAL A 1 147 ? -14.313 4.756 17.546 1.00 95.19 147 VAL A N 1
ATOM 1194 C CA . VAL A 1 147 ? -14.947 4.561 16.236 1.00 95.19 147 VAL A CA 1
ATOM 1195 C C . VAL A 1 147 ? -15.743 3.265 16.232 1.00 95.19 147 VAL A C 1
ATOM 1197 O O . VAL A 1 147 ? -15.293 2.239 16.744 1.00 95.19 147 VAL A O 1
ATOM 1200 N N . ILE A 1 148 ? -16.922 3.311 15.620 1.00 94.44 148 ILE A N 1
ATOM 1201 C CA . ILE A 1 148 ? -17.751 2.141 15.352 1.00 94.44 148 ILE A CA 1
ATOM 1202 C C . ILE A 1 148 ? -17.809 1.944 13.838 1.00 94.44 148 ILE A C 1
ATOM 1204 O O . ILE A 1 148 ? -18.107 2.878 13.099 1.00 94.44 148 ILE A O 1
ATOM 1208 N N . LEU A 1 149 ? -17.514 0.731 13.381 1.00 95.31 149 LEU A N 1
ATOM 1209 C CA . LEU A 1 149 ? -17.683 0.307 11.997 1.00 95.31 149 LEU A CA 1
ATOM 1210 C C . LEU A 1 149 ? -18.923 -0.577 11.920 1.00 95.31 149 LEU A C 1
ATOM 1212 O O . LEU A 1 149 ? -18.925 -1.691 12.455 1.00 95.31 149 LEU A O 1
ATOM 1216 N N . ASN A 1 150 ? -19.968 -0.076 11.267 1.00 93.88 150 ASN A N 1
ATOM 1217 C CA . ASN A 1 150 ? -21.147 -0.871 10.955 1.00 93.88 150 ASN A CA 1
ATOM 1218 C C . ASN A 1 150 ? -20.941 -1.516 9.583 1.00 93.88 150 ASN A C 1
ATOM 1220 O O . ASN A 1 150 ? -20.763 -0.829 8.575 1.00 93.88 150 ASN A O 1
ATOM 1224 N N . VAL A 1 151 ? -20.949 -2.845 9.559 1.00 93.50 151 VAL A N 1
ATOM 1225 C CA . VAL A 1 151 ? -20.754 -3.640 8.343 1.00 93.50 151 VAL A CA 1
ATOM 1226 C C . VAL A 1 151 ? -22.034 -4.368 7.949 1.00 93.50 151 VAL A C 1
ATOM 1228 O O . VAL A 1 151 ? -22.840 -4.760 8.796 1.00 93.50 151 VAL A O 1
ATOM 1231 N N . THR A 1 152 ? -22.195 -4.566 6.646 1.00 89.31 152 THR A N 1
ATOM 1232 C CA . THR A 1 152 ? -23.344 -5.231 6.021 1.00 89.31 152 THR A CA 1
ATOM 1233 C C . THR A 1 152 ? -23.211 -6.756 6.032 1.00 89.31 152 THR A C 1
ATOM 1235 O O . THR A 1 152 ? -24.211 -7.460 6.186 1.00 89.31 152 THR A O 1
ATOM 1238 N N . ASP A 1 153 ? -21.985 -7.278 5.941 1.00 89.88 153 ASP A N 1
ATOM 1239 C CA . ASP A 1 153 ? -21.679 -8.706 5.851 1.00 89.88 153 ASP A CA 1
ATOM 1240 C C . ASP A 1 153 ? -20.577 -9.159 6.832 1.00 89.88 153 ASP A C 1
ATOM 1242 O O . ASP A 1 153 ? -19.769 -8.363 7.321 1.00 89.88 153 ASP A O 1
ATOM 1246 N N . ASP A 1 154 ? -20.560 -10.463 7.139 1.00 90.19 154 ASP A N 1
ATOM 1247 C CA . ASP A 1 154 ? -19.591 -11.050 8.077 1.00 90.19 154 ASP A CA 1
ATOM 1248 C C . ASP A 1 154 ? -18.180 -11.147 7.489 1.00 90.19 154 ASP A C 1
ATOM 1250 O O . ASP A 1 154 ? -17.207 -11.136 8.238 1.00 90.19 154 ASP A O 1
ATOM 1254 N N . TYR A 1 155 ? -18.043 -11.195 6.163 1.00 91.06 155 TYR A N 1
ATOM 1255 C CA . TYR A 1 155 ? -16.739 -11.262 5.511 1.00 91.06 155 TYR A CA 1
ATOM 1256 C C . TYR A 1 155 ? -15.931 -9.981 5.776 1.00 91.06 155 TYR A C 1
ATOM 1258 O O . TYR A 1 155 ? -14.796 -10.039 6.257 1.00 91.06 155 TYR A O 1
ATOM 1266 N N . LYS A 1 156 ? -16.547 -8.808 5.595 1.00 93.00 156 LYS A N 1
ATOM 1267 C CA . LYS A 1 156 ? -15.966 -7.507 5.956 1.00 93.00 156 LYS A CA 1
ATOM 1268 C C . LYS A 1 156 ? -15.718 -7.385 7.451 1.00 93.00 156 LYS A C 1
ATOM 1270 O O . LYS A 1 156 ? -14.695 -6.820 7.842 1.00 93.00 156 LYS A O 1
ATOM 1275 N N . LYS A 1 157 ? -16.617 -7.926 8.284 1.00 93.69 157 LYS A N 1
ATOM 1276 C CA . LYS A 1 157 ? -16.411 -7.982 9.737 1.00 93.69 157 LYS A CA 1
A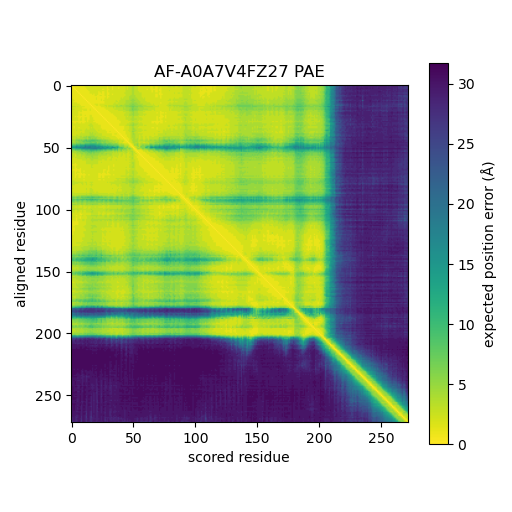TOM 1277 C C . LYS A 1 157 ? -15.099 -8.691 10.065 1.00 93.69 157 LYS A C 1
ATOM 1279 O O . LYS A 1 157 ? -14.258 -8.112 10.745 1.00 93.69 157 LYS A O 1
ATOM 1284 N N . THR A 1 158 ? -14.903 -9.898 9.534 1.00 94.69 158 THR A N 1
ATOM 1285 C CA . THR A 1 158 ? -13.695 -10.699 9.758 1.00 94.69 158 THR A CA 1
ATOM 1286 C C . THR A 1 158 ? -12.436 -9.981 9.280 1.00 94.69 158 THR A C 1
ATOM 1288 O O . THR A 1 158 ? -11.441 -9.967 10.003 1.00 94.69 158 THR A O 1
ATOM 1291 N N . ILE A 1 159 ? -12.471 -9.332 8.109 1.00 95.00 159 ILE A N 1
ATOM 1292 C CA . ILE A 1 159 ? -11.334 -8.541 7.608 1.00 95.00 159 ILE A CA 1
ATOM 1293 C C . ILE A 1 159 ? -10.999 -7.405 8.580 1.00 95.00 159 ILE A C 1
ATOM 1295 O O . ILE A 1 159 ? -9.861 -7.288 9.033 1.00 95.00 159 ILE A O 1
ATOM 1299 N N . LEU A 1 160 ? -11.976 -6.566 8.924 1.00 95.75 160 LEU A N 1
ATOM 1300 C CA . LEU A 1 160 ? -11.745 -5.381 9.752 1.00 95.75 160 LEU A CA 1
ATOM 1301 C C . LEU A 1 160 ? -11.349 -5.742 11.189 1.00 95.75 160 LEU A C 1
ATOM 1303 O O . LEU A 1 160 ? -10.534 -5.040 11.788 1.00 95.75 160 LEU A O 1
ATOM 1307 N N . GLU A 1 161 ? -11.858 -6.851 11.726 1.00 94.88 161 GLU A N 1
ATOM 1308 C CA . GLU A 1 161 ? -11.394 -7.407 13.000 1.00 94.88 161 GLU A CA 1
ATOM 1309 C C . GLU A 1 161 ? -9.955 -7.934 12.896 1.00 94.88 161 GLU A C 1
ATOM 1311 O O . GLU A 1 161 ? -9.129 -7.627 13.758 1.00 94.88 161 GLU A O 1
ATOM 1316 N N . GLY A 1 162 ? -9.614 -8.645 11.816 1.00 93.12 162 GLY A N 1
ATOM 1317 C CA . GLY A 1 162 ? -8.257 -9.137 11.559 1.00 93.12 162 GLY A CA 1
ATOM 1318 C C . GLY A 1 162 ? -7.216 -8.018 11.433 1.00 93.12 162 GLY A C 1
ATOM 1319 O O . GLY A 1 162 ? -6.083 -8.162 11.896 1.00 93.12 162 GLY A O 1
ATOM 1320 N N . TYR A 1 163 ? -7.607 -6.867 10.880 1.00 92.56 163 TYR A N 1
ATOM 1321 C CA . TYR A 1 163 ? -6.762 -5.674 10.756 1.00 92.56 163 TYR A CA 1
ATOM 1322 C C . TYR A 1 163 ? -7.020 -4.611 11.841 1.00 92.56 163 TYR A C 1
ATOM 1324 O O . TYR A 1 163 ? -6.510 -3.494 11.733 1.00 92.56 163 TYR A O 1
ATOM 1332 N N . ARG A 1 164 ? -7.744 -4.935 12.923 1.00 93.56 164 ARG A N 1
ATOM 1333 C CA . ARG A 1 164 ? -8.155 -3.967 13.962 1.00 93.56 164 ARG A CA 1
ATOM 1334 C C . ARG A 1 164 ? -6.990 -3.151 14.516 1.00 93.56 164 ARG A C 1
ATOM 1336 O O . ARG A 1 164 ? -7.063 -1.928 14.556 1.00 93.56 164 ARG A O 1
ATOM 1343 N N . SER A 1 165 ? -5.908 -3.821 14.918 1.00 89.81 165 SER A N 1
ATOM 1344 C CA . SER A 1 165 ? -4.720 -3.159 15.484 1.00 89.81 165 SER A CA 1
ATOM 1345 C C . SER A 1 165 ? -4.094 -2.165 14.501 1.00 89.81 165 SER A C 1
ATOM 1347 O O . SER A 1 165 ? -3.698 -1.070 14.892 1.00 89.81 165 SER A O 1
ATOM 1349 N N . LEU A 1 166 ? -4.075 -2.513 13.214 1.00 89.69 166 LEU A N 1
ATOM 1350 C CA . LEU A 1 166 ? -3.552 -1.656 12.158 1.00 89.69 166 LEU A CA 1
ATOM 1351 C C . LEU A 1 166 ? -4.423 -0.406 11.988 1.00 89.69 166 LEU A C 1
ATOM 1353 O O . LEU A 1 166 ? -3.888 0.701 11.956 1.00 89.69 166 LEU A O 1
ATOM 1357 N N . VAL A 1 167 ? -5.751 -0.563 11.936 1.00 93.94 167 VAL A N 1
ATOM 1358 C CA . VAL A 1 167 ? -6.687 0.568 11.819 1.00 93.94 167 VAL A CA 1
ATOM 1359 C C . VAL A 1 167 ? -6.583 1.493 13.033 1.00 93.94 167 VAL A C 1
ATOM 1361 O O . VAL A 1 167 ? -6.506 2.708 12.861 1.00 93.94 167 VAL A O 1
ATOM 1364 N N . VAL A 1 168 ? -6.527 0.935 14.247 1.00 93.00 168 VAL A N 1
ATOM 1365 C CA . VAL A 1 168 ? -6.409 1.709 15.495 1.00 93.00 168 VAL A CA 1
ATOM 1366 C C . VAL A 1 168 ? -5.156 2.580 15.500 1.00 93.00 168 VAL A C 1
ATOM 1368 O O . VAL A 1 168 ? -5.254 3.775 15.776 1.00 93.00 168 VAL A O 1
ATOM 1371 N N . GLU A 1 169 ? -3.996 2.027 15.145 1.00 90.12 169 GLU A N 1
ATOM 1372 C CA . GLU A 1 169 ? -2.748 2.796 15.152 1.00 90.12 169 GLU A CA 1
ATOM 1373 C C . GLU A 1 169 ? -2.684 3.809 14.001 1.00 90.12 169 GLU A C 1
ATOM 1375 O O . GLU A 1 169 ? -2.390 4.986 14.222 1.00 90.12 169 GLU A O 1
ATOM 1380 N N . GLN A 1 170 ? -3.042 3.407 12.778 1.00 90.44 170 GLN A N 1
ATOM 1381 C CA . GLN A 1 170 ? -2.973 4.288 11.605 1.00 90.44 170 GLN A CA 1
ATOM 1382 C C . GLN A 1 170 ? -3.982 5.437 11.653 1.00 90.44 170 GLN A C 1
ATOM 1384 O O . GLN A 1 170 ? -3.699 6.533 11.158 1.00 90.44 170 GLN A O 1
ATOM 1389 N N . ALA A 1 171 ? -5.153 5.214 12.245 1.00 92.38 171 ALA A N 1
ATOM 1390 C CA . ALA A 1 171 ? -6.165 6.246 12.422 1.00 92.38 171 ALA A CA 1
ATOM 1391 C C . ALA A 1 171 ? -6.114 6.913 13.809 1.00 92.38 171 ALA A C 1
ATOM 1393 O O . ALA A 1 171 ? -6.958 7.767 14.075 1.00 92.38 171 ALA A O 1
ATOM 1394 N N . LYS A 1 172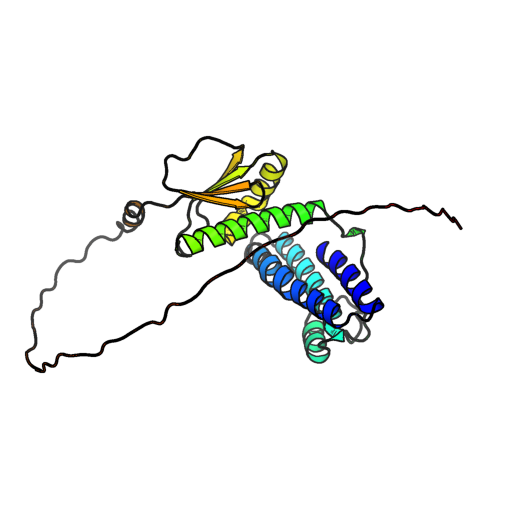 ? -5.125 6.575 14.659 1.00 91.62 172 LYS A N 1
ATOM 1395 C CA . LYS A 1 172 ? -4.919 7.064 16.038 1.00 91.62 172 LYS A CA 1
ATOM 1396 C C . LYS A 1 172 ? -6.212 7.045 16.859 1.00 91.62 172 LYS A C 1
ATOM 1398 O O . LYS A 1 172 ? -6.718 8.102 17.245 1.00 91.62 172 LYS A O 1
ATOM 1403 N N . LEU A 1 173 ? -6.754 5.852 17.069 1.00 93.44 173 LEU A N 1
ATOM 1404 C CA . LEU A 1 173 ? -8.013 5.609 17.775 1.00 93.44 173 LEU A CA 1
ATOM 1405 C C . LEU A 1 173 ? -7.776 5.160 19.218 1.00 93.44 173 LEU A C 1
ATOM 1407 O O . LEU A 1 173 ? -6.709 4.640 19.549 1.00 93.44 173 LEU A O 1
ATOM 1411 N N . GLY A 1 174 ? -8.773 5.388 20.072 1.00 92.75 174 GLY A N 1
ATOM 1412 C CA . GLY A 1 174 ? -8.789 4.898 21.455 1.00 92.75 174 GLY A CA 1
ATOM 1413 C C . GLY A 1 174 ? -9.481 3.545 21.559 1.00 92.75 174 GLY A C 1
ATOM 1414 O O . GLY A 1 174 ? -8.993 2.643 22.229 1.00 92.75 174 GLY A O 1
ATOM 1415 N N . ASP A 1 175 ? -10.581 3.389 20.824 1.00 92.62 175 ASP A N 1
ATOM 1416 C CA . ASP A 1 175 ? -11.306 2.131 20.684 1.00 92.62 175 ASP A CA 1
ATOM 1417 C C . ASP A 1 175 ? -11.885 2.012 19.267 1.00 92.62 175 ASP A C 1
ATOM 1419 O O . ASP A 1 175 ? -12.225 3.008 18.621 1.00 92.62 175 ASP A O 1
ATOM 1423 N N . LEU A 1 176 ? -11.982 0.774 18.792 1.00 95.31 176 LEU A N 1
ATOM 1424 C CA . LEU A 1 176 ? -12.555 0.414 17.502 1.00 95.31 176 LEU A CA 1
ATOM 1425 C C . LEU A 1 176 ? -13.497 -0.768 17.691 1.00 95.31 176 LEU A C 1
ATOM 1427 O O . LEU A 1 176 ? -13.039 -1.864 18.017 1.00 95.31 176 LEU A O 1
ATOM 1431 N N . VAL A 1 177 ? -14.787 -0.558 17.446 1.00 93.56 177 VAL A N 1
ATOM 1432 C CA . VAL A 1 177 ? -15.816 -1.602 17.519 1.00 93.56 177 VAL A CA 1
ATOM 1433 C C . VAL A 1 177 ? -16.296 -1.931 16.116 1.00 93.56 177 VAL A C 1
ATOM 1435 O O . VAL A 1 177 ? -16.747 -1.046 15.398 1.00 93.56 177 VAL A O 1
ATOM 1438 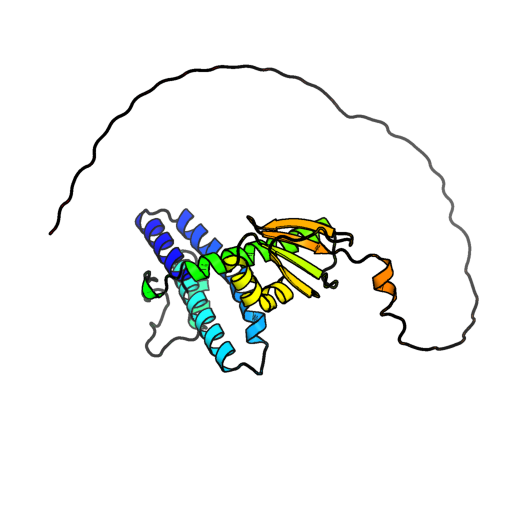N N . VAL A 1 178 ? -16.245 -3.206 15.738 1.00 93.75 178 VAL A N 1
ATOM 1439 C CA . VAL A 1 178 ? -16.816 -3.691 14.477 1.00 93.75 178 VAL A CA 1
ATOM 1440 C C . VAL A 1 178 ? -18.080 -4.477 14.800 1.00 93.75 178 VAL A C 1
ATOM 1442 O O . VAL A 1 178 ? -18.050 -5.411 15.601 1.00 93.75 178 VAL A O 1
ATOM 1445 N N . ARG A 1 179 ? -19.212 -4.099 14.207 1.00 90.06 179 ARG A N 1
ATOM 1446 C CA . ARG A 1 179 ? -20.491 -4.787 14.424 1.00 90.06 179 ARG A CA 1
ATOM 1447 C C . ARG A 1 179 ? -21.303 -4.855 13.140 1.00 90.06 179 ARG A C 1
ATOM 1449 O O . ARG A 1 179 ? -21.174 -3.996 12.273 1.00 90.06 179 ARG A O 1
ATOM 1456 N N . ARG A 1 180 ? -22.174 -5.860 13.039 1.00 84.00 180 ARG A N 1
ATOM 1457 C CA . ARG A 1 180 ? -23.260 -5.810 12.056 1.00 84.00 180 ARG A CA 1
ATOM 1458 C C . ARG A 1 180 ? -24.172 -4.638 12.401 1.00 84.00 180 ARG A C 1
ATOM 1460 O O . ARG A 1 180 ? -24.348 -4.350 13.587 1.00 84.00 180 ARG A O 1
ATOM 1467 N N . THR A 1 181 ? -24.696 -3.980 11.369 1.00 72.00 181 THR A N 1
ATOM 1468 C CA . THR A 1 181 ? -25.649 -2.863 11.448 1.00 72.00 181 THR A CA 1
ATOM 1469 C C . THR A 1 181 ? -26.544 -2.967 12.685 1.00 72.00 181 THR A C 1
ATOM 1471 O O . THR A 1 181 ? -27.241 -3.961 12.874 1.00 72.00 181 THR A O 1
ATOM 1474 N N . GLY A 1 182 ? -26.482 -1.957 13.552 1.00 62.75 182 GLY A N 1
ATOM 1475 C CA . GLY A 1 182 ? -27.130 -1.972 14.859 1.00 62.75 182 GLY A CA 1
ATOM 1476 C C . GLY A 1 182 ? -27.355 -0.564 15.397 1.00 62.75 182 GLY A C 1
ATOM 1477 O O . GLY A 1 182 ? -26.760 0.390 14.897 1.00 62.75 182 GLY A O 1
ATOM 1478 N N . GLU A 1 183 ? -28.232 -0.472 16.399 1.00 57.47 183 GLU A N 1
ATOM 1479 C CA . GLU A 1 183 ? -28.910 0.738 16.885 1.00 57.47 183 GLU A CA 1
ATOM 1480 C C . GLU A 1 183 ? -28.047 2.006 16.965 1.00 57.47 183 GLU A C 1
ATOM 1482 O O . GLU A 1 183 ? -26.855 1.971 17.304 1.00 57.47 183 GLU A O 1
ATOM 1487 N N . ALA A 1 184 ? -28.701 3.137 16.678 1.00 61.28 184 ALA A N 1
ATOM 1488 C CA . ALA A 1 184 ? -28.122 4.471 16.728 1.00 61.28 184 ALA A CA 1
ATOM 1489 C C . ALA A 1 184 ? -27.402 4.714 18.063 1.00 61.28 184 ALA A C 1
ATOM 1491 O O . ALA A 1 184 ? -27.936 4.426 19.138 1.00 61.28 184 ALA A O 1
ATOM 1492 N N . SER A 1 185 ? -26.181 5.253 17.992 1.00 63.38 185 SER A N 1
ATOM 1493 C CA . SER A 1 185 ? -25.470 5.665 19.201 1.00 63.38 185 SER A CA 1
ATOM 1494 C C . SER A 1 185 ? -26.235 6.801 19.881 1.00 63.38 185 SER A C 1
ATOM 1496 O O . SER A 1 185 ? -26.721 7.713 19.212 1.00 63.38 185 SER A O 1
ATOM 1498 N N . LYS A 1 186 ? -26.329 6.751 21.214 1.00 69.69 186 LYS A N 1
ATOM 1499 C CA . LYS A 1 186 ? -26.877 7.849 22.030 1.00 69.69 186 LYS A CA 1
ATOM 1500 C C . LYS A 1 186 ? -25.873 8.995 22.215 1.00 69.69 186 LYS A C 1
ATOM 1502 O O . LYS A 1 186 ? -26.235 10.045 22.734 1.00 69.69 186 LYS A O 1
ATOM 1507 N N . GLU A 1 187 ? -24.617 8.774 21.837 1.00 78.06 187 GLU A N 1
ATOM 1508 C CA . GLU A 1 187 ? -23.528 9.748 21.927 1.00 78.06 187 GLU A CA 1
ATOM 1509 C C . GLU A 1 187 ? -23.555 10.711 20.731 1.00 78.06 187 GLU A C 1
ATOM 1511 O O . GLU A 1 187 ? -24.127 10.402 19.688 1.00 78.06 187 GLU A O 1
ATOM 1516 N N . VAL A 1 188 ? -22.911 11.875 20.852 1.00 81.50 188 VAL A N 1
ATOM 1517 C CA . VAL A 1 188 ? -22.733 12.783 19.710 1.00 81.50 188 VAL A CA 1
ATOM 1518 C C . VAL A 1 188 ? -21.727 12.159 18.747 1.00 81.50 188 VAL A C 1
ATOM 1520 O O . VAL A 1 188 ? -20.593 11.864 19.126 1.00 81.50 188 VAL A O 1
ATOM 1523 N N . TYR A 1 189 ? -22.131 11.962 17.496 1.00 88.50 189 TYR A N 1
ATOM 1524 C CA . TYR A 1 189 ? -21.297 11.319 16.489 1.00 88.50 189 TYR A CA 1
ATOM 1525 C C . TYR A 1 189 ? -21.350 12.040 15.148 1.00 88.50 189 TYR A C 1
ATOM 1527 O O . TYR A 1 189 ? -22.243 12.838 14.866 1.00 88.50 189 TYR A O 1
ATOM 1535 N N . VAL A 1 190 ? -20.374 11.714 14.310 1.00 91.75 190 VAL A N 1
ATOM 1536 C CA . VAL A 1 190 ? -20.354 12.054 12.889 1.00 91.75 190 VAL A CA 1
ATOM 1537 C C . VAL A 1 190 ? -20.101 10.769 12.125 1.00 91.75 190 VAL A C 1
ATOM 1539 O O . VAL A 1 190 ? -19.261 9.970 12.537 1.00 91.75 190 VAL A O 1
ATOM 1542 N N . SER A 1 191 ? -20.834 10.552 11.037 1.00 92.75 191 SER A N 1
ATOM 1543 C CA . SER A 1 191 ? -20.679 9.360 10.213 1.00 92.75 191 SER A CA 1
ATOM 1544 C C . SER A 1 191 ? -20.246 9.676 8.786 1.00 92.75 191 SER A C 1
ATOM 1546 O O . SER A 1 191 ? -20.419 10.784 8.283 1.00 92.75 191 SER A O 1
ATOM 1548 N N . GLY A 1 192 ? -19.647 8.679 8.143 1.00 93.62 192 GLY A N 1
ATOM 1549 C CA . GLY A 1 192 ? -19.285 8.688 6.732 1.00 93.62 192 GLY A CA 1
ATOM 1550 C C . GLY A 1 192 ? -19.271 7.268 6.178 1.00 93.62 192 GLY A C 1
ATOM 1551 O O . GLY A 1 192 ? -19.305 6.297 6.932 1.00 93.62 192 GLY A O 1
ATOM 1552 N N . LEU A 1 193 ? -19.214 7.134 4.855 1.00 94.19 193 LEU A N 1
ATOM 1553 C CA . LEU A 1 193 ? -19.232 5.833 4.186 1.00 94.19 193 LEU A CA 1
ATOM 1554 C C . LEU A 1 193 ? -17.861 5.491 3.597 1.00 94.19 193 LEU A C 1
ATOM 1556 O O . LEU A 1 193 ? -17.259 6.271 2.860 1.00 94.19 193 LEU A O 1
ATOM 1560 N N . ALA A 1 194 ? -17.386 4.285 3.890 1.00 93.00 194 ALA A N 1
ATOM 1561 C CA . ALA A 1 194 ? -16.223 3.659 3.277 1.00 93.00 194 ALA A CA 1
ATOM 1562 C C . ALA A 1 194 ? -16.698 2.527 2.350 1.00 93.00 194 ALA A C 1
ATOM 1564 O O . ALA A 1 194 ? -16.538 1.345 2.640 1.00 93.00 194 ALA A O 1
ATOM 1565 N N . GLY A 1 195 ? -17.321 2.892 1.223 1.00 89.50 195 GLY A N 1
ATOM 1566 C CA . GLY A 1 195 ? -18.078 1.930 0.416 1.00 89.50 195 GLY A CA 1
ATOM 1567 C C . GLY A 1 195 ? -19.424 1.678 1.080 1.00 89.50 195 GLY A C 1
ATOM 1568 O O . GLY A 1 195 ? -20.191 2.619 1.240 1.00 89.50 195 GLY A O 1
ATOM 1569 N N . ASP A 1 196 ? -19.684 0.443 1.487 1.00 89.44 196 ASP A N 1
ATOM 1570 C CA . ASP A 1 196 ? -20.887 0.057 2.229 1.00 89.44 196 ASP A CA 1
ATOM 1571 C C . ASP A 1 196 ? -20.635 -0.147 3.734 1.00 89.44 196 ASP A C 1
ATOM 1573 O O . ASP A 1 196 ? -21.541 -0.532 4.469 1.00 89.44 196 ASP A O 1
ATOM 1577 N N . VAL A 1 197 ? -19.414 0.129 4.205 1.00 93.94 197 VAL A N 1
ATOM 1578 C CA . VAL A 1 197 ? -19.098 0.199 5.634 1.00 93.94 197 VAL A CA 1
ATOM 1579 C C . VAL A 1 197 ? -19.384 1.607 6.132 1.00 93.94 197 VAL A C 1
ATOM 1581 O O . VAL A 1 197 ? -18.770 2.574 5.675 1.00 93.94 197 VAL A O 1
ATOM 1584 N N . GLU A 1 198 ? -20.291 1.726 7.092 1.00 94.81 198 GLU A N 1
ATOM 1585 C CA . GLU A 1 198 ? -20.540 2.991 7.771 1.00 94.81 198 GLU A CA 1
ATOM 1586 C C . GLU A 1 198 ? -19.526 3.174 8.903 1.00 94.81 198 GLU A C 1
ATOM 1588 O O . GLU A 1 198 ? -19.384 2.341 9.801 1.00 94.81 198 GLU A O 1
ATOM 1593 N N . VAL A 1 199 ? -18.809 4.290 8.837 1.00 95.56 199 VAL A N 1
ATOM 1594 C CA . VAL A 1 199 ? -17.816 4.717 9.814 1.00 95.56 199 VAL A CA 1
ATOM 1595 C C . VAL A 1 199 ? -18.466 5.748 10.719 1.00 95.56 199 VAL A C 1
ATOM 1597 O O . VAL A 1 199 ? -18.794 6.837 10.260 1.00 95.56 199 VAL A O 1
ATOM 1600 N N . VAL A 1 200 ? -18.614 5.433 12.001 1.00 94.06 200 VAL A N 1
ATOM 1601 C CA . VAL A 1 200 ? -19.194 6.322 13.012 1.00 94.06 200 VAL A CA 1
ATOM 1602 C C . VAL A 1 200 ? -18.095 6.773 13.970 1.00 94.06 200 VAL A C 1
ATOM 1604 O O . VAL A 1 200 ? -17.573 5.982 14.756 1.00 94.06 200 VAL A O 1
ATOM 1607 N N . LEU A 1 201 ? -17.734 8.051 13.900 1.00 93.62 201 LEU A N 1
ATOM 1608 C CA . LEU A 1 201 ? -16.779 8.706 14.787 1.00 93.62 201 LEU A CA 1
ATOM 1609 C C . LEU A 1 201 ? -17.529 9.294 15.984 1.00 93.62 201 LEU A C 1
ATOM 1611 O O . LEU A 1 201 ? -18.320 10.224 15.824 1.00 93.62 201 LEU A O 1
ATOM 1615 N N . ILE A 1 202 ? -17.255 8.783 17.182 1.00 91.56 202 ILE A N 1
ATOM 1616 C CA . ILE A 1 202 ? -17.812 9.339 18.414 1.00 91.56 202 ILE A CA 1
ATOM 1617 C C . ILE A 1 202 ? -17.003 10.571 18.813 1.00 91.56 202 ILE A C 1
ATOM 1619 O O . ILE A 1 202 ? -15.781 10.504 18.986 1.00 91.56 202 ILE A O 1
ATOM 1623 N N . LEU A 1 203 ? -17.691 11.698 18.980 1.00 85.56 203 LEU A N 1
ATOM 1624 C CA . LEU A 1 203 ? -17.098 12.929 19.474 1.00 85.56 203 LEU A CA 1
ATOM 1625 C C . LEU A 1 203 ? -17.220 12.949 20.997 1.00 85.56 203 LEU A C 1
ATOM 1627 O O . LEU A 1 203 ? -18.321 12.908 21.545 1.00 85.56 203 LEU A O 1
ATOM 1631 N N . GLN A 1 204 ? -16.087 13.023 21.695 1.00 71.88 204 GLN A N 1
ATOM 1632 C CA . GLN A 1 204 ? -16.118 13.270 23.134 1.00 71.88 204 GLN A CA 1
ATOM 1633 C C . GLN A 1 204 ? -16.681 14.671 23.387 1.00 71.88 204 GLN A C 1
ATOM 1635 O O . GLN A 1 204 ? -16.276 15.641 22.742 1.00 71.88 204 GLN A O 1
ATOM 1640 N N . SER A 1 205 ? -17.610 14.777 24.337 1.00 54.59 205 SER A N 1
ATOM 1641 C CA . SER A 1 205 ? -18.070 16.075 24.824 1.00 54.59 205 SER A CA 1
ATOM 1642 C C . SER A 1 205 ? -16.889 16.820 25.470 1.00 54.59 205 SER A C 1
ATOM 1644 O O . SER A 1 205 ? -16.097 16.184 26.170 1.00 54.59 205 SER A O 1
ATOM 1646 N N . PRO A 1 206 ? -16.763 18.152 25.313 1.00 51.31 206 PRO A N 1
ATOM 1647 C CA . PRO A 1 206 ? -15.708 18.945 25.957 1.00 51.31 206 PRO A CA 1
ATOM 1648 C C . PRO A 1 206 ? -15.592 18.749 27.481 1.00 51.31 206 PRO A C 1
ATOM 1650 O O . PRO A 1 206 ? -14.553 19.058 28.057 1.00 51.31 206 PRO A O 1
ATOM 1653 N N . ALA A 1 207 ? -16.637 18.228 28.135 1.00 45.56 207 ALA A N 1
ATOM 1654 C CA . ALA A 1 207 ? -16.661 17.939 29.568 1.00 45.56 207 ALA A CA 1
ATOM 1655 C C . ALA A 1 207 ? -15.739 16.778 30.003 1.00 45.56 207 ALA A C 1
ATOM 1657 O O . ALA A 1 207 ? -15.362 16.723 31.169 1.00 45.56 207 ALA A O 1
ATOM 1658 N N . ASP A 1 208 ? -15.341 15.886 29.091 1.00 46.91 208 ASP A N 1
ATOM 1659 C CA . ASP A 1 208 ? -14.579 14.669 29.428 1.00 46.91 208 ASP A CA 1
ATOM 1660 C C . ASP A 1 208 ? -13.050 14.874 29.358 1.00 46.91 208 ASP A C 1
ATOM 1662 O O . ASP A 1 208 ? -12.265 14.107 29.905 1.00 46.91 208 ASP A O 1
ATOM 1666 N N . VAL A 1 209 ? -12.599 15.982 28.754 1.00 48.50 209 VAL A N 1
ATOM 1667 C CA . VAL A 1 209 ? -11.170 16.354 28.657 1.00 48.50 209 VAL A CA 1
ATOM 1668 C C . VAL A 1 209 ? -10.648 16.977 29.969 1.00 48.50 209 VAL A C 1
ATOM 1670 O O . VAL A 1 209 ? -9.441 17.107 30.177 1.00 48.50 209 VAL A O 1
ATOM 1673 N N . GLY A 1 210 ? -11.548 17.358 30.884 1.00 35.09 210 GLY A N 1
ATOM 1674 C CA . GLY A 1 210 ? -11.212 17.982 32.169 1.00 35.09 210 GLY A CA 1
ATOM 1675 C C . GLY A 1 210 ? -10.905 17.009 33.315 1.00 35.09 210 GLY A C 1
ATOM 1676 O O . GLY A 1 210 ? -10.314 17.430 34.309 1.00 35.09 210 GLY A O 1
ATOM 1677 N N . ALA A 1 211 ? -11.273 15.728 33.197 1.00 37.00 211 ALA A N 1
ATOM 1678 C CA . ALA A 1 211 ? -11.200 14.772 34.307 1.00 37.00 211 ALA A CA 1
ATOM 1679 C C . ALA A 1 211 ? -9.822 14.096 34.480 1.00 37.00 211 ALA A C 1
ATOM 1681 O O . ALA A 1 211 ? -9.506 13.633 35.571 1.00 37.00 211 ALA A O 1
ATOM 1682 N N . GLU A 1 212 ? -8.949 14.105 33.465 1.00 33.69 212 GLU A N 1
ATOM 1683 C CA . GLU A 1 212 ? -7.599 13.506 33.551 1.00 33.69 212 GLU A CA 1
ATOM 1684 C C . GLU A 1 212 ? -6.500 14.469 34.046 1.00 33.69 212 GLU A C 1
ATOM 1686 O O . GLU A 1 212 ? -5.328 14.102 34.115 1.00 33.69 212 GLU A O 1
ATOM 1691 N N . ARG A 1 213 ? -6.841 15.705 34.443 1.00 41.19 213 ARG A N 1
ATOM 1692 C CA . ARG A 1 213 ? -5.875 16.680 35.002 1.00 41.19 213 ARG A CA 1
ATOM 1693 C C . ARG A 1 213 ? -5.949 16.868 36.517 1.00 41.19 213 ARG A C 1
ATOM 1695 O O . ARG A 1 213 ? -5.318 17.781 37.044 1.00 41.19 213 ARG A O 1
ATOM 1702 N N . THR A 1 214 ? -6.669 16.022 37.250 1.00 32.91 214 THR A N 1
ATOM 1703 C CA . THR A 1 214 ? -6.735 16.101 38.721 1.00 32.91 214 THR A CA 1
ATOM 1704 C C . THR A 1 214 ? -5.797 15.075 39.358 1.00 32.91 214 THR A C 1
ATOM 1706 O O . THR A 1 214 ? -6.214 14.075 39.929 1.00 32.91 214 THR A O 1
ATOM 1709 N N . GLY A 1 215 ? -4.491 15.318 39.221 1.00 39.34 215 GLY A N 1
ATOM 1710 C CA . GLY A 1 215 ? -3.445 14.403 39.682 1.00 39.34 215 GLY A CA 1
ATOM 1711 C C . GLY A 1 215 ? -2.119 15.067 40.052 1.00 39.34 215 GLY A C 1
ATOM 1712 O O . GLY A 1 215 ? -1.084 14.423 39.966 1.00 39.34 215 GLY A O 1
ATOM 1713 N N . GLN A 1 216 ? -2.111 16.335 40.473 1.00 34.94 216 GLN A N 1
ATOM 1714 C CA . GLN A 1 216 ? -0.976 16.892 41.217 1.00 34.94 216 GLN A CA 1
ATOM 1715 C C . GLN A 1 216 ? -1.479 17.881 42.275 1.00 34.94 216 GLN A C 1
ATOM 1717 O O . GLN A 1 216 ? -2.034 18.931 41.961 1.00 34.94 216 GLN A O 1
ATOM 1722 N N . GLY A 1 217 ? -1.308 17.497 43.542 1.00 30.03 217 GLY A N 1
ATOM 1723 C CA . GLY A 1 217 ? -1.550 18.331 44.718 1.00 30.03 217 GLY A CA 1
ATOM 1724 C C . GLY A 1 217 ? -0.496 19.437 44.916 1.00 30.03 217 GLY A C 1
ATOM 1725 O O . GLY A 1 217 ? 0.411 19.597 44.101 1.00 30.03 217 GLY A O 1
ATOM 1726 N N . PRO A 1 218 ? -0.618 20.224 45.997 1.00 47.62 218 PRO A N 1
ATOM 1727 C CA . PRO A 1 218 ? -0.583 21.683 45.930 1.00 47.62 218 PRO A CA 1
ATOM 1728 C C . PRO A 1 218 ? 0.798 22.289 46.222 1.00 47.62 218 PRO A C 1
ATOM 1730 O O . PRO A 1 218 ? 1.572 21.755 47.015 1.00 47.62 218 PRO A O 1
ATOM 1733 N N . ARG A 1 219 ? 1.066 23.486 45.682 1.00 29.91 219 ARG A N 1
ATOM 1734 C CA . ARG A 1 219 ? 2.013 24.435 46.288 1.00 29.91 219 ARG A CA 1
ATOM 1735 C C . ARG A 1 219 ? 1.356 25.797 46.462 1.00 29.91 219 ARG A C 1
ATOM 1737 O O . ARG A 1 219 ? 0.847 26.394 45.520 1.00 29.91 219 ARG A O 1
ATOM 1744 N N . VAL A 1 220 ? 1.344 26.213 47.719 1.00 34.91 220 VAL A N 1
ATOM 1745 C CA . VAL A 1 220 ? 0.777 27.444 48.255 1.00 34.91 220 VAL A CA 1
ATOM 1746 C C . VAL A 1 220 ? 1.794 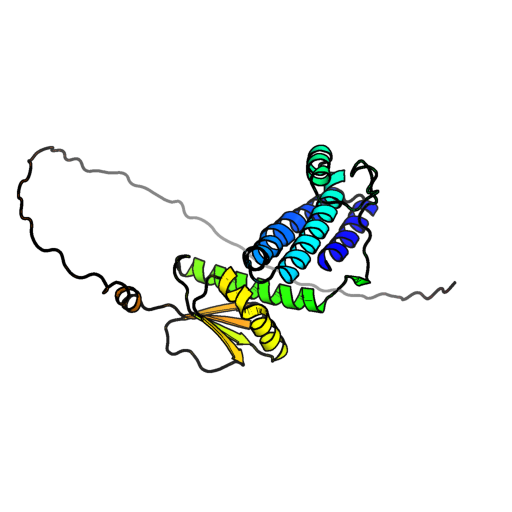28.587 48.147 1.00 34.91 220 VAL A C 1
ATOM 1748 O O . VAL A 1 220 ? 2.997 28.366 48.263 1.00 34.91 220 VAL A O 1
ATOM 1751 N N . SER A 1 221 ? 1.233 29.794 48.021 1.00 26.30 221 SER A N 1
ATOM 1752 C CA . SER A 1 221 ? 1.732 31.128 48.402 1.00 26.30 221 SER A CA 1
ATOM 1753 C C . SER A 1 221 ? 2.881 31.787 47.639 1.00 26.30 221 SER A C 1
ATOM 1755 O O . SER A 1 221 ? 3.989 31.271 47.555 1.00 26.30 221 SER A O 1
ATOM 1757 N N . GLY A 1 222 ? 2.607 33.037 47.256 1.00 26.88 222 GLY A N 1
ATOM 1758 C CA . GLY A 1 222 ? 3.588 34.081 46.981 1.00 26.88 222 GLY A CA 1
ATOM 1759 C C . GLY A 1 222 ? 2.915 35.295 46.346 1.00 26.88 222 GLY A C 1
ATOM 1760 O O . GLY A 1 222 ? 2.795 35.355 45.130 1.00 26.88 222 GLY A O 1
ATOM 1761 N N . GLN A 1 223 ? 2.419 36.221 47.171 1.00 28.77 223 GLN A N 1
ATOM 1762 C CA . GLN A 1 223 ? 2.072 37.580 46.747 1.00 28.77 223 GLN A CA 1
ATOM 1763 C C . GLN A 1 223 ? 3.320 38.265 46.175 1.00 28.77 223 GLN A C 1
ATOM 1765 O O . GLN A 1 223 ? 4.353 38.211 46.828 1.00 28.77 223 GLN A O 1
ATOM 1770 N N . GLU A 1 224 ? 3.197 38.994 45.064 1.00 26.59 224 GLU A N 1
ATOM 1771 C CA . GLU A 1 224 ? 3.744 40.352 44.994 1.00 26.59 224 GLU A CA 1
ATOM 1772 C C . GLU A 1 224 ? 3.116 41.175 43.864 1.00 26.59 224 GLU A C 1
ATOM 1774 O O . GLU A 1 224 ? 2.757 40.688 42.793 1.00 26.59 224 GLU A O 1
ATOM 1779 N N . THR A 1 225 ? 2.927 42.441 44.201 1.00 26.09 225 THR A N 1
ATOM 1780 C CA . THR A 1 225 ? 2.268 43.522 43.475 1.00 26.09 225 THR A CA 1
ATOM 1781 C C . THR A 1 225 ? 3.225 44.146 42.445 1.00 26.09 225 THR A C 1
ATOM 1783 O O . THR A 1 225 ? 4.434 44.026 42.595 1.00 26.09 225 THR A O 1
ATOM 1786 N N . VAL A 1 226 ? 2.679 44.906 41.481 1.00 26.05 226 VAL A N 1
ATOM 1787 C CA . VAL A 1 226 ? 3.130 46.246 41.003 1.00 26.05 226 VAL A CA 1
ATOM 1788 C C . VAL A 1 226 ? 2.996 46.419 39.472 1.00 26.05 226 VAL A C 1
ATOM 1790 O O . VAL A 1 226 ? 3.449 45.605 38.675 1.00 26.05 226 VAL A O 1
ATOM 1793 N N . GLN A 1 227 ? 2.318 47.514 39.094 1.00 27.28 227 GLN A N 1
ATOM 1794 C CA . GLN A 1 227 ? 2.106 48.058 37.739 1.00 27.28 227 GLN A CA 1
ATOM 1795 C C . GLN A 1 227 ? 3.414 48.551 37.079 1.00 27.28 227 GLN A C 1
ATOM 1797 O O . GLN A 1 227 ? 4.422 48.709 37.762 1.00 27.28 227 GLN A O 1
ATOM 1802 N N . PRO A 1 228 ? 3.395 48.922 35.783 1.00 31.73 228 PRO A N 1
ATOM 1803 C CA . PRO A 1 228 ? 3.409 50.369 35.478 1.00 31.73 228 PRO A CA 1
ATOM 1804 C C . PRO A 1 228 ? 2.540 50.733 34.239 1.00 31.73 228 PRO A C 1
ATOM 1806 O O . PRO A 1 228 ? 2.351 49.933 33.332 1.00 31.73 228 PRO A O 1
ATOM 1809 N N . SER A 1 229 ? 1.732 51.799 34.298 1.00 26.23 229 SER A N 1
ATOM 1810 C CA . SER A 1 229 ? 1.977 53.196 33.868 1.00 26.23 229 SER A CA 1
ATOM 1811 C C . SER A 1 229 ? 1.646 53.534 32.394 1.00 26.23 229 SER A C 1
ATOM 1813 O O . SER A 1 229 ? 2.376 53.198 31.472 1.00 26.23 229 SER A O 1
ATOM 1815 N N . VAL A 1 230 ? 0.530 54.255 32.250 1.00 28.86 230 VAL A N 1
ATOM 1816 C CA . VAL A 1 230 ? 0.138 55.371 31.354 1.00 28.86 230 VAL A CA 1
ATOM 1817 C C . VAL A 1 230 ? 0.895 55.667 30.033 1.00 28.86 230 VAL A C 1
ATOM 1819 O O . VAL A 1 230 ? 2.096 55.914 30.007 1.00 28.86 230 VAL A O 1
ATOM 1822 N N . SER A 1 231 ? 0.068 55.953 29.014 1.00 25.66 231 SER A N 1
ATOM 1823 C CA . SER A 1 231 ? 0.152 57.064 28.033 1.00 25.66 231 SER A CA 1
ATOM 1824 C C . SER A 1 231 ? 0.484 56.698 26.583 1.00 25.66 231 SER A C 1
ATOM 1826 O O . SER A 1 231 ? 1.428 55.975 26.294 1.00 25.66 231 SER A O 1
ATOM 1828 N N . GLY A 1 232 ? -0.303 57.259 25.657 1.00 27.27 232 GLY A N 1
ATOM 1829 C CA . GLY A 1 232 ? -0.028 57.204 24.222 1.00 27.27 232 GLY A CA 1
ATOM 1830 C C . GLY A 1 232 ? -1.274 57.371 23.358 1.00 27.27 232 GLY A C 1
ATOM 1831 O O . GLY A 1 232 ? -1.811 56.403 22.842 1.00 27.27 232 GLY A O 1
ATOM 1832 N N . ALA A 1 233 ? -1.748 58.607 23.226 1.00 28.31 233 ALA A N 1
ATOM 1833 C CA . ALA A 1 233 ? -2.846 59.005 22.353 1.00 28.31 233 ALA A CA 1
ATOM 1834 C C . ALA A 1 233 ? -2.631 58.611 20.877 1.00 28.31 233 ALA A C 1
ATOM 1836 O O . ALA A 1 233 ? -1.514 58.728 20.375 1.00 28.31 233 ALA A O 1
ATOM 1837 N N . ARG A 1 234 ? -3.720 58.312 20.154 1.00 28.53 234 ARG A N 1
ATOM 1838 C CA . ARG A 1 234 ? -4.199 59.101 18.997 1.00 28.53 234 ARG A CA 1
ATOM 1839 C C . ARG A 1 234 ? -5.400 58.431 18.324 1.00 28.53 234 ARG A C 1
ATOM 1841 O O . ARG A 1 234 ? -5.369 57.280 17.911 1.00 28.53 234 ARG A O 1
ATOM 1848 N N . SER A 1 235 ? -6.446 59.234 18.206 1.00 26.48 235 SER A N 1
ATOM 1849 C CA . SER A 1 235 ? -7.519 59.157 17.225 1.00 26.48 235 SER A CA 1
ATOM 1850 C C . SER A 1 235 ? -6.994 59.044 15.789 1.00 26.48 235 SER A C 1
ATOM 1852 O O . SER A 1 235 ? -6.031 59.727 15.449 1.00 26.48 235 SER A O 1
ATOM 1854 N N . CYS A 1 236 ? -7.696 58.304 14.930 1.00 26.77 236 CYS A N 1
ATOM 1855 C CA . CYS A 1 236 ? -8.382 58.889 13.773 1.00 26.77 236 CYS A CA 1
ATOM 1856 C C . CYS A 1 236 ? -9.239 57.840 13.055 1.00 26.77 236 CYS A C 1
ATOM 1858 O O . CYS A 1 236 ? -8.799 56.756 12.690 1.00 26.77 236 CYS A O 1
ATOM 1860 N N . SER A 1 237 ? -10.492 58.228 12.880 1.00 26.75 237 SER A N 1
ATOM 1861 C CA . SER A 1 237 ? -11.531 57.666 12.035 1.00 26.75 237 SER A CA 1
ATOM 1862 C C . SER A 1 237 ? -11.190 57.712 10.542 1.00 26.75 237 SER A C 1
ATOM 1864 O O . SER A 1 237 ? -10.617 58.698 10.086 1.00 26.75 237 SER A O 1
ATOM 1866 N N . GLY A 1 238 ? -11.759 56.777 9.775 1.00 26.30 238 GLY A N 1
ATOM 1867 C CA . GLY A 1 238 ? -12.546 57.171 8.602 1.00 26.30 238 GLY A CA 1
ATOM 1868 C C . GLY A 1 238 ? -12.143 56.624 7.229 1.00 26.30 238 GLY A C 1
ATOM 1869 O O . GLY A 1 238 ? -11.139 57.027 6.658 1.00 26.30 238 GLY A O 1
ATOM 1870 N N . SER A 1 239 ? -13.112 55.910 6.643 1.00 27.27 239 SER A N 1
ATOM 1871 C CA . SER A 1 239 ? -13.645 56.080 5.273 1.00 27.27 239 SER A CA 1
ATOM 1872 C C . SER A 1 239 ? -13.091 55.263 4.089 1.00 27.27 239 SER A C 1
ATOM 1874 O O . SER A 1 239 ? -11.890 55.115 3.907 1.00 27.27 239 SER A O 1
ATOM 1876 N N . GLY A 1 240 ? -14.046 54.805 3.256 1.00 29.09 240 GLY A N 1
ATOM 1877 C CA . GLY A 1 240 ? -13.892 54.253 1.896 1.00 29.09 240 GLY A CA 1
ATOM 1878 C C . GLY A 1 240 ? -14.588 52.890 1.730 1.00 29.09 240 GLY A C 1
ATOM 1879 O O . GLY A 1 240 ? -13.966 51.873 1.994 1.00 29.09 240 GLY A O 1
ATOM 1880 N N . GLN A 1 241 ? -15.916 52.778 1.529 1.00 30.64 241 GLN A N 1
ATOM 1881 C CA . GLN A 1 241 ? -16.640 52.849 0.229 1.00 30.64 241 GLN A CA 1
ATOM 1882 C C . GLN A 1 241 ? -15.862 52.176 -0.918 1.00 30.64 241 GLN A C 1
ATOM 1884 O O . GLN A 1 241 ? -14.835 52.692 -1.332 1.00 30.64 241 GLN A O 1
ATOM 1889 N N . GLY A 1 242 ? -16.250 50.991 -1.400 1.00 27.20 242 GLY A N 1
ATOM 1890 C CA . GLY A 1 242 ? -17.334 50.749 -2.372 1.00 27.20 242 GLY A CA 1
ATOM 1891 C C . GLY A 1 242 ? -16.847 49.729 -3.439 1.00 27.20 242 GLY A C 1
ATOM 1892 O O . GLY A 1 242 ? -15.719 49.265 -3.325 1.00 27.20 242 GLY A O 1
ATOM 1893 N N . PRO A 1 243 ? -17.639 49.355 -4.462 1.00 41.38 243 PRO A N 1
ATOM 1894 C CA . PRO A 1 243 ? -18.477 48.149 -4.436 1.00 41.38 243 PRO A CA 1
ATOM 1895 C C . PRO A 1 243 ? -18.127 47.051 -5.473 1.00 41.38 243 PRO A C 1
ATOM 1897 O O . PRO A 1 243 ? -17.322 47.235 -6.381 1.00 41.38 243 PRO A O 1
ATOM 1900 N N . LEU A 1 244 ? -18.817 45.912 -5.316 1.00 33.12 244 LEU A N 1
ATOM 1901 C CA . LEU A 1 244 ? -19.013 44.808 -6.272 1.00 33.12 244 LEU A CA 1
ATOM 1902 C C . LEU A 1 244 ? -19.510 45.273 -7.655 1.00 33.12 244 LEU A C 1
ATOM 1904 O O . LEU A 1 244 ? -20.244 46.260 -7.734 1.00 33.12 244 LEU A O 1
ATOM 1908 N N . PRO A 1 245 ? -19.320 44.437 -8.691 1.00 35.50 245 PRO A N 1
ATOM 1909 C CA . PRO A 1 245 ? -20.288 44.292 -9.766 1.00 35.50 245 PRO A CA 1
ATOM 1910 C C . PRO A 1 245 ? -20.958 42.907 -9.766 1.00 35.50 245 PRO A C 1
ATOM 1912 O O . PRO A 1 245 ? -20.316 41.864 -9.632 1.00 35.50 245 PRO A O 1
ATOM 1915 N N . SER A 1 246 ? -22.279 42.951 -9.931 1.00 31.23 246 SER A N 1
ATOM 1916 C CA . SER A 1 246 ? -23.171 41.888 -10.395 1.00 31.23 246 SER A CA 1
ATOM 1917 C C . SER A 1 246 ? -23.235 41.864 -11.935 1.00 31.23 246 SER A C 1
ATOM 1919 O O . SER A 1 246 ? -22.585 42.681 -12.582 1.00 31.23 246 SER A O 1
ATOM 1921 N N . ASP A 1 247 ? -24.106 40.995 -12.468 1.00 29.86 247 ASP A N 1
ATOM 1922 C CA . ASP A 1 247 ? -24.559 40.835 -13.868 1.00 29.86 247 ASP A CA 1
ATOM 1923 C C . ASP A 1 247 ? -23.748 39.798 -14.678 1.00 29.86 247 ASP A C 1
ATOM 1925 O O . ASP A 1 247 ? -22.527 39.829 -14.692 1.00 29.86 247 ASP A O 1
ATOM 1929 N N . ARG A 1 248 ? -24.335 38.830 -15.399 1.00 30.05 248 ARG A N 1
ATOM 1930 C CA . ARG A 1 248 ? -25.707 38.659 -15.909 1.00 30.05 248 ARG A CA 1
ATOM 1931 C C . ARG A 1 248 ? -25.899 37.223 -16.439 1.00 30.05 248 ARG A C 1
ATOM 1933 O O . ARG A 1 248 ? -24.928 36.590 -16.829 1.00 30.05 248 ARG A O 1
ATOM 1940 N N . ALA A 1 249 ? -27.171 36.801 -16.453 1.00 31.22 249 ALA A N 1
ATOM 1941 C CA . ALA A 1 249 ? -27.916 35.967 -17.422 1.00 31.22 249 ALA A CA 1
ATOM 1942 C C . ALA A 1 249 ? -27.128 35.143 -18.473 1.00 31.22 249 ALA A C 1
ATOM 1944 O O . ALA A 1 249 ? -26.212 35.650 -19.098 1.00 31.22 249 ALA A O 1
ATOM 1945 N N . GLY A 1 250 ? -27.484 33.903 -18.820 1.00 25.77 250 GLY A N 1
ATOM 1946 C CA . GLY A 1 250 ? -28.818 33.313 -18.986 1.00 25.77 250 GLY A CA 1
ATOM 1947 C C . GLY A 1 250 ? -28.910 32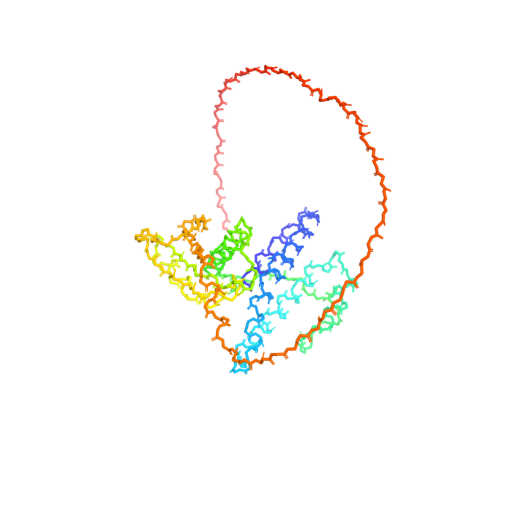.666 -20.388 1.00 25.77 250 GLY A C 1
ATOM 1948 O O . GLY A 1 250 ? -28.199 33.096 -21.290 1.00 25.77 250 GLY A O 1
ATOM 1949 N N . ASN A 1 251 ? -29.815 31.690 -20.548 1.00 30.61 251 ASN A N 1
ATOM 1950 C CA . ASN A 1 251 ? -30.130 30.858 -21.738 1.00 30.61 251 ASN A CA 1
ATOM 1951 C C . ASN A 1 251 ? -29.180 29.671 -22.007 1.00 30.61 251 ASN A C 1
ATOM 1953 O O . ASN A 1 251 ? -27.971 29.832 -21.995 1.00 30.61 251 ASN A O 1
ATOM 1957 N N . GLY A 1 252 ? -29.630 28.446 -22.298 1.00 25.81 252 GLY A N 1
ATOM 1958 C CA . GLY A 1 252 ? -30.978 27.923 -22.540 1.00 25.81 252 GLY A CA 1
ATOM 1959 C C . GLY A 1 252 ? -30.979 26.913 -23.704 1.00 25.81 252 GLY A C 1
ATOM 1960 O O . GLY A 1 252 ? -30.491 27.259 -24.769 1.00 25.81 252 GLY A O 1
ATOM 1961 N N . LEU A 1 253 ? -31.611 25.745 -23.475 1.00 29.66 253 LEU A N 1
ATOM 1962 C CA . LEU A 1 253 ? -32.327 24.861 -24.433 1.00 29.66 253 LEU A CA 1
ATOM 1963 C C . LEU A 1 253 ? -31.492 24.022 -25.441 1.00 29.66 253 LEU A C 1
ATOM 1965 O O . LEU A 1 253 ? -30.694 24.566 -26.187 1.00 29.66 253 LEU A O 1
ATOM 1969 N N . ALA A 1 254 ? -31.571 22.677 -25.361 1.00 29.38 254 ALA A N 1
ATOM 1970 C CA . ALA A 1 254 ? -32.395 21.736 -26.181 1.00 29.38 254 ALA A CA 1
ATOM 1971 C C . ALA A 1 254 ? -31.545 21.167 -27.359 1.00 29.38 254 ALA A C 1
ATOM 1973 O O . ALA A 1 254 ? -30.635 21.858 -27.787 1.00 29.38 254 ALA A O 1
ATOM 1974 N N . GLU A 1 255 ? -31.601 19.935 -27.890 1.00 29.55 255 GLU A N 1
ATOM 1975 C CA . GLU A 1 255 ? -32.599 18.873 -28.151 1.00 29.55 255 GLU A CA 1
ATOM 1976 C C . GLU A 1 255 ? -31.848 17.502 -28.270 1.00 29.55 255 GLU A C 1
ATOM 1978 O O . GLU A 1 255 ? -30.644 17.496 -28.508 1.00 29.55 255 GLU A O 1
ATOM 1983 N N . ILE A 1 256 ? -32.373 16.335 -27.856 1.00 27.97 256 ILE A N 1
ATOM 1984 C CA . ILE A 1 256 ? -33.194 15.308 -28.566 1.00 27.97 256 ILE A CA 1
ATOM 1985 C C . ILE A 1 256 ? -32.565 14.668 -29.834 1.00 27.97 256 ILE A C 1
ATOM 1987 O O . ILE A 1 256 ? -32.278 15.359 -30.801 1.00 27.97 256 ILE A O 1
ATOM 1991 N N . GLY A 1 257 ? -32.520 13.319 -29.862 1.00 26.50 257 GLY A N 1
ATOM 1992 C CA . GLY A 1 257 ? -32.602 12.479 -31.082 1.00 26.50 257 GLY A CA 1
ATOM 1993 C C . GLY A 1 257 ? -31.448 11.475 -31.274 1.00 26.50 257 GLY A C 1
ATOM 1994 O O . GLY A 1 257 ? -30.355 11.880 -31.633 1.00 26.50 257 GLY A O 1
ATOM 1995 N N . THR A 1 258 ? -31.563 10.200 -30.866 1.00 28.28 258 THR A N 1
ATOM 1996 C CA . THR A 1 258 ? -32.070 9.011 -31.617 1.00 28.28 258 THR A CA 1
ATOM 1997 C C . THR A 1 258 ? -31.179 8.470 -32.748 1.00 28.28 258 THR A C 1
ATOM 1999 O O . THR A 1 258 ? -30.871 9.197 -33.683 1.00 28.28 258 THR A O 1
ATOM 2002 N N . GLY A 1 259 ? -30.938 7.148 -32.725 1.00 27.94 259 GLY A N 1
ATOM 2003 C CA . GLY A 1 259 ? -30.536 6.312 -33.874 1.00 27.94 259 GLY A CA 1
ATOM 2004 C C . GLY A 1 259 ? -29.234 5.535 -33.611 1.00 27.94 259 GLY A C 1
ATOM 2005 O O . GLY A 1 259 ? -28.204 6.178 -33.489 1.00 27.94 259 GLY A O 1
ATOM 2006 N N . ASP A 1 260 ? -29.163 4.229 -33.330 1.00 29.16 260 ASP A N 1
ATOM 2007 C CA . ASP A 1 260 ? -29.658 2.996 -33.985 1.00 29.16 260 ASP A CA 1
ATOM 2008 C C . ASP A 1 260 ? -28.494 2.197 -34.638 1.00 29.16 260 ASP A C 1
ATOM 2010 O O . ASP A 1 260 ? -27.571 2.786 -35.190 1.00 29.16 260 ASP A O 1
ATOM 2014 N N . GLN A 1 261 ? -28.602 0.860 -34.553 1.00 31.61 261 GLN A N 1
ATOM 2015 C CA . GLN A 1 261 ? -27.840 -0.235 -35.204 1.00 31.61 261 GLN A CA 1
ATOM 2016 C C . GLN A 1 261 ? -26.375 -0.489 -34.774 1.00 31.61 261 GLN A C 1
ATOM 2018 O O . GLN A 1 261 ? -25.526 0.386 -34.840 1.00 31.61 261 GLN A O 1
ATOM 2023 N N . ALA A 1 262 ? -25.977 -1.642 -34.209 1.00 29.16 262 ALA A N 1
ATOM 2024 C CA . ALA A 1 262 ? -26.126 -3.069 -34.575 1.00 29.16 262 ALA A CA 1
ATOM 2025 C C . ALA A 1 262 ? -25.220 -3.541 -35.735 1.00 29.16 262 ALA A C 1
ATOM 2027 O O . ALA A 1 262 ? -25.515 -3.265 -36.889 1.00 29.16 262 ALA A O 1
ATOM 2028 N N . ALA A 1 263 ? -24.166 -4.302 -35.391 1.00 30.91 263 ALA A N 1
ATOM 2029 C CA . ALA A 1 263 ? -23.435 -5.346 -36.149 1.00 30.91 263 ALA A CA 1
ATOM 2030 C C . ALA A 1 263 ? -22.020 -5.465 -35.532 1.00 30.91 263 ALA A C 1
ATOM 2032 O O . ALA A 1 263 ? -21.418 -4.449 -35.220 1.00 30.91 263 ALA A O 1
ATOM 2033 N N . GLY A 1 264 ? -21.376 -6.606 -35.298 1.00 29.20 264 GLY A N 1
ATOM 2034 C CA . GLY A 1 264 ? -21.647 -8.005 -35.587 1.00 29.20 264 GLY A CA 1
ATOM 2035 C C . GLY A 1 264 ? -20.335 -8.801 -35.415 1.00 29.20 264 GLY A C 1
ATOM 2036 O O . GLY A 1 264 ? -19.255 -8.267 -35.636 1.00 29.20 264 GLY A O 1
ATOM 2037 N N . MET A 1 265 ? -20.478 -10.080 -35.061 1.00 33.22 265 MET A N 1
ATOM 2038 C CA . MET A 1 265 ? -19.589 -11.217 -35.378 1.00 33.22 265 MET A CA 1
ATOM 2039 C C . MET A 1 265 ? -18.220 -11.383 -34.681 1.00 33.22 265 MET A C 1
ATOM 2041 O O . MET A 1 265 ? -17.182 -10.869 -35.077 1.00 33.22 265 MET A O 1
ATOM 2045 N N . THR A 1 266 ? -18.268 -12.276 -33.691 1.00 34.34 266 THR A N 1
ATOM 2046 C CA . THR A 1 266 ? -17.422 -13.465 -33.467 1.00 34.34 266 THR A CA 1
ATOM 2047 C C . THR A 1 266 ? -16.552 -13.978 -34.634 1.00 34.34 266 THR A C 1
ATOM 2049 O O . THR A 1 266 ? -17.064 -14.272 -35.709 1.00 34.34 266 THR A O 1
ATOM 2052 N N . MET A 1 267 ? -15.275 -14.267 -34.336 1.00 33.59 267 MET A N 1
ATOM 2053 C CA . MET A 1 267 ? -14.398 -15.267 -34.986 1.00 33.59 267 MET A CA 1
ATOM 2054 C C . MET A 1 267 ? -13.546 -15.917 -33.873 1.00 33.59 267 MET A C 1
ATOM 2056 O O . MET A 1 267 ? -12.871 -15.211 -33.132 1.00 33.59 267 MET A O 1
ATOM 2060 N N . ALA A 1 268 ? -13.803 -17.182 -33.514 1.00 34.31 268 ALA A N 1
ATOM 2061 C CA . ALA A 1 268 ? -13.059 -18.378 -33.954 1.00 34.31 268 ALA A CA 1
ATOM 2062 C C . ALA A 1 268 ? -11.581 -18.362 -33.495 1.00 34.31 268 ALA A C 1
ATOM 2064 O O . ALA A 1 268 ? -10.776 -17.583 -33.986 1.00 34.31 268 ALA A O 1
ATOM 2065 N N . GLN A 1 269 ? -11.230 -19.086 -32.425 1.00 33.97 269 GLN A N 1
ATOM 2066 C CA . GLN A 1 269 ? -10.682 -20.455 -32.480 1.00 33.97 269 GLN A CA 1
ATOM 2067 C C . GLN A 1 269 ? -9.549 -20.620 -33.500 1.00 33.97 269 GLN A C 1
ATOM 2069 O O . GLN A 1 269 ? -9.819 -20.731 -34.688 1.00 33.97 269 GLN A O 1
ATOM 2074 N N . LEU A 1 270 ? -8.314 -20.769 -33.010 1.00 31.62 270 LEU A N 1
ATOM 2075 C CA . LEU A 1 270 ? -7.288 -21.600 -33.641 1.00 31.62 270 LEU A CA 1
ATOM 2076 C C . LEU A 1 270 ? -6.300 -22.083 -32.573 1.00 31.62 270 LEU A C 1
ATOM 2078 O O . LEU A 1 270 ? -5.522 -21.327 -32.003 1.00 31.62 270 LEU A O 1
ATOM 2082 N N . SER A 1 271 ? -6.418 -23.372 -32.293 1.00 36.09 271 SER A N 1
ATOM 2083 C CA . SER A 1 271 ? -5.438 -24.239 -31.661 1.00 36.09 271 SER A CA 1
ATOM 2084 C C . SER A 1 271 ? -4.308 -24.571 -32.639 1.00 36.09 271 SER A C 1
ATOM 2086 O O . SER A 1 271 ? -4.598 -25.051 -33.737 1.00 36.09 271 SER A O 1
ATOM 2088 N N . ALA A 1 272 ? -3.062 -24.397 -32.203 1.00 44.75 272 ALA A N 1
ATOM 2089 C CA . ALA A 1 272 ? -1.899 -25.225 -32.530 1.00 44.75 272 ALA A CA 1
ATOM 2090 C C . ALA A 1 272 ? -0.831 -24.989 -31.455 1.00 44.75 272 ALA A C 1
ATOM 2092 O O . ALA A 1 272 ? -0.610 -23.804 -31.119 1.00 44.75 272 ALA A O 1
#

Nearest PDB structures (foldseek):
  4xkz-assembly1_A  TM=9.008E-01  e=1.486E-14  Pseudomonas aeruginosa PAO1
  8z1p-assembly1_A  TM=8.254E-01  e=8.245E-08  Saccharomyces cerevisiae
  8wnd-assembly1_B  TM=8.385E-01  e=1.578E-07  Saccharomyces cerevisiae
  1ffy-assembly1_A  TM=7.511E-01  e=2.761E-04  Staphylococcus aureus
  7wrs-assembly1_B  TM=7.023E-01  e=5.545E-02  Gallus gallus

Radius of gyration: 29.55 Å; Cα contacts (8 Å, |Δi|>4): 244; chains: 1; bounding box: 60×84×85 Å

Secondary structure (DSSP, 8-state):
-HHHHHHHHHHHHHHHTT-HHHHHHHHHHIIIIIIIIIIIHHHHHHHS-TT-HHHHHHHHHHHHHHHHHHHHHHTTT-HHHHHHHHHHS---TT--SSGGGSPPP---GGG--HHHHHHHHHHHHHHHHHHHHHHHTT--TT---EEEEEESSHHHHHHHHHTHHHHHHHTT-SEEEEEES----SS-EEEEEETTEEEEEEPPPGGGTTGGG-----------------------------------------------------------

Foldseek 3Di:
DQVLLVLLVVLVVCVVVVVVVSLQVSLVCCVPVPVPVPLVLLLVVVCPDPVCPVSNVVSLVVNLVSLLLSLLSCCVPPVPVSFVVNVPGDDDPPQDPTSVPHDRDHRDPVSNDVPVVVLVLLLVLLLVQLLVVCVVVVPDLQDAWEKEKADQDVVNVVSCVVCVVVSCVSSVHPYYHYDHDDDDDPADWDWDDSPRIIMITGDDDPVVVPPVPPPDDDDDDDDDDDDDDDDDDDDDDYDDDDDDDDDDDDDDDDDDDDDDDDDDDDDDDDDD

pLDDT: mean 77.43, std 26.94, range [25.66, 98.12]